Protein AF-A0A4D9D586-F1 (afdb_monomer)

Organism: NCBI:txid1027361

Secondary structure (DSSP, 8-state):
---S----TT-PPPP-PPPPHHHHHHHHHHHHHHHHHHHHHHHHHHHTTT----SSSS---SS-HHHHHHHHHHHHHHHHHHHHHHHHH-HHHHHS-HHHHHHHHHHHHHHHHHHHHHHHHHHIIIIIS-TT-TT--GGG--SS--HHHHHHHHHHHHHHHHHHHHHHH-TTS--HHHHHHHHHHHHHHHHHHHHT-HHHHHHHHHHGGGGGGHHHHHHHHHHHHTT--SSHHHHHHHHHHHHHHIIIIIIHHHHHHHHHH-GGGGGGGTT-HHHHHHHHHHHHHHHHHHHHHHHHHHHHHHHHHTT------------PPP----------

Mean predicted aligned error: 13.01 Å

Nearest PDB structures (foldseek):
  8kco-assembly1_C  TM=2.772E-01  e=1.401E+00  Homo sapiens
  8e0m-assembly4_K  TM=3.236E-01  e=7.470E+00  synthetic construct

Solvent-accessible surface area (backbone atoms only — not comparable to full-atom values): 19077 Å² total; per-residue (Å²): 146,86,84,88,83,80,86,71,93,83,75,77,74,80,74,80,72,76,76,56,68,65,61,55,50,52,50,49,51,54,48,53,49,50,52,47,48,37,47,50,54,50,47,49,56,52,44,60,70,71,54,88,74,73,76,82,82,55,83,80,60,72,60,71,53,67,55,13,52,50,40,16,50,49,44,51,50,43,30,58,46,41,51,58,51,39,57,73,76,30,72,70,58,59,70,44,54,73,67,59,40,54,55,47,24,50,42,52,38,51,30,55,50,20,53,54,43,21,51,53,24,50,45,38,41,65,70,77,52,44,76,85,47,101,76,80,45,86,87,71,59,61,98,51,60,49,70,66,61,55,49,52,45,30,44,50,43,8,44,41,54,40,52,50,52,53,44,70,74,35,71,93,70,65,48,71,70,58,52,50,50,41,52,55,49,44,52,50,46,50,52,31,55,64,68,38,37,38,67,55,47,56,52,52,46,53,57,34,41,38,29,60,28,43,41,45,49,44,51,51,51,52,36,44,76,74,69,48,59,85,44,70,68,38,51,53,43,51,48,50,30,52,54,40,39,42,55,42,39,59,58,42,37,58,52,52,52,47,60,64,66,35,78,89,44,52,72,84,36,68,98,34,61,49,60,49,56,55,50,52,51,49,53,52,55,53,34,52,50,45,53,52,52,48,51,52,52,52,50,52,53,52,32,56,75,69,68,46,81,70,86,69,95,58,100,64,81,78,75,74,76,80,79,80,87,76,85,86,84,84,87,133

Foldseek 3Di:
DPPDDDDDPDDDDDDPPPDPPVVVVVVVVVVVVLVVVLVVVVVVLVVCQVDDDDDDPPRPHQAPLVLLQVLLVVLVVQLVVCLVVCCPPPPLLVPDDPVVNSVLSNLVSLLVLLVVLLVLLCCCCVPVPPPPDPDDDPVPFDPFDDPSLSSSLSNVLSSLVNVLVSLVVCVLNNDPLSNCVSVLSNVLSSLCSSVRQRLSSVLVSLLSNLSVLSNLVSVLVVCVSSPNCPDPVSVVSLVVSLVSLCVSQVVSLVVSLCCLPPPVNVVSQVVNVSSSVSSNVSSVSSNVSSVVVSVVSVVVVVCVVVVNPDPDSDPDDPPPDPPPPDDDDDDD

pLDDT: mean 77.54, std 21.58, range [25.98, 98.12]

Structure (mmCIF, N/CA/C/O backbone):
data_AF-A0A4D9D586-F1
#
_entry.id   AF-A0A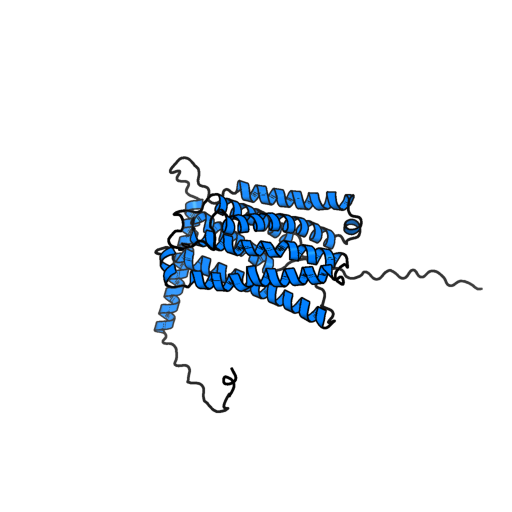4D9D586-F1
#
loop_
_atom_site.group_PDB
_atom_site.id
_atom_site.type_symbol
_atom_site.label_atom_id
_atom_site.label_alt_id
_atom_site.label_comp_id
_atom_site.label_asym_id
_atom_site.label_entity_id
_atom_site.label_seq_id
_atom_site.pdbx_PDB_ins_code
_atom_site.Cartn_x
_atom_site.Cartn_y
_atom_site.Cartn_z
_atom_site.occupancy
_atom_site.B_iso_or_equiv
_atom_site.auth_seq_id
_atom_site.auth_comp_id
_atom_site.auth_asym_id
_atom_site.auth_atom_id
_atom_site.pdbx_PDB_model_num
ATOM 1 N N . MET A 1 1 ? 10.729 -38.750 6.018 1.00 36.47 1 MET A N 1
ATOM 2 C CA . MET A 1 1 ? 10.892 -37.390 6.577 1.00 36.47 1 MET A CA 1
ATOM 3 C C . MET A 1 1 ? 11.094 -37.524 8.086 1.00 36.47 1 MET A C 1
ATOM 5 O O . MET A 1 1 ? 10.270 -37.073 8.861 1.00 36.47 1 MET A O 1
ATOM 9 N N . GLU A 1 2 ? 12.155 -38.240 8.483 1.00 26.88 2 GLU A N 1
ATOM 10 C CA . GLU A 1 2 ? 12.421 -38.626 9.882 1.00 26.88 2 GLU A CA 1
ATOM 11 C C . GLU A 1 2 ? 13.901 -39.045 10.082 1.00 26.88 2 GLU A C 1
ATOM 13 O O . GLU A 1 2 ? 14.211 -40.007 10.771 1.00 26.88 2 GLU A O 1
ATOM 18 N N . GLN A 1 3 ? 14.847 -38.358 9.425 1.00 25.98 3 GLN A N 1
ATOM 19 C CA . GLN A 1 3 ? 16.290 -38.650 9.549 1.00 25.98 3 GLN A CA 1
ATOM 20 C C . GLN A 1 3 ? 17.173 -37.390 9.516 1.00 25.98 3 GLN A C 1
ATOM 22 O O . GLN A 1 3 ? 18.212 -37.367 8.869 1.00 25.98 3 GLN A O 1
ATOM 27 N N . PHE A 1 4 ? 16.783 -36.323 10.217 1.00 29.61 4 PHE A N 1
ATOM 28 C CA . PHE A 1 4 ? 17.624 -35.117 10.311 1.00 29.61 4 PHE A CA 1
ATOM 29 C C . PHE A 1 4 ? 17.814 -34.569 11.727 1.00 29.61 4 PHE A C 1
ATOM 31 O O . PHE A 1 4 ? 18.065 -33.383 11.889 1.00 29.61 4 PHE A O 1
ATOM 38 N N . LEU A 1 5 ? 17.743 -35.417 12.759 1.00 35.56 5 LEU A N 1
ATOM 39 C CA . LEU A 1 5 ? 18.131 -35.037 14.123 1.00 35.56 5 LEU A CA 1
ATOM 40 C C . LEU A 1 5 ? 18.777 -36.216 14.868 1.00 35.56 5 LEU A C 1
ATOM 42 O O . LEU A 1 5 ? 18.126 -36.899 15.651 1.00 35.56 5 LEU A O 1
ATOM 46 N N . ILE A 1 6 ? 20.077 -36.433 14.649 1.00 34.22 6 ILE A N 1
ATOM 47 C CA . ILE A 1 6 ? 20.946 -37.141 15.603 1.00 34.22 6 ILE A CA 1
ATOM 48 C C . ILE A 1 6 ? 22.225 -36.312 15.761 1.00 34.22 6 ILE A C 1
ATOM 50 O O . ILE A 1 6 ? 23.181 -36.464 15.005 1.00 34.22 6 ILE A O 1
ATOM 54 N N . ASN A 1 7 ? 22.231 -35.421 16.754 1.00 33.03 7 ASN A N 1
ATOM 55 C CA . ASN A 1 7 ? 23.455 -34.820 17.280 1.00 33.03 7 ASN A CA 1
ATOM 56 C C . ASN A 1 7 ? 24.205 -35.896 18.078 1.00 33.03 7 ASN A C 1
ATOM 58 O O . ASN A 1 7 ? 23.710 -36.357 19.107 1.00 33.03 7 ASN A O 1
ATOM 62 N N . ARG A 1 8 ? 25.396 -36.296 17.619 1.00 32.53 8 ARG A N 1
ATOM 63 C CA . ARG A 1 8 ? 26.344 -37.061 18.442 1.00 32.53 8 ARG A CA 1
ATOM 64 C C . ARG A 1 8 ? 27.162 -36.075 19.288 1.00 32.53 8 ARG A C 1
ATOM 66 O O . ARG A 1 8 ? 27.797 -35.195 18.710 1.00 32.53 8 ARG A O 1
ATOM 73 N N . PRO A 1 9 ? 27.198 -36.203 20.623 1.00 34.06 9 PRO A N 1
ATOM 74 C CA . PRO A 1 9 ? 28.114 -35.419 21.439 1.00 34.06 9 PRO A CA 1
ATOM 75 C C . PRO A 1 9 ? 29.534 -35.968 21.239 1.00 34.06 9 PRO A C 1
ATOM 77 O O . PRO A 1 9 ? 29.783 -37.136 21.529 1.00 34.06 9 PRO A O 1
ATOM 80 N N . GLY A 1 10 ? 30.447 -35.148 20.705 1.00 43.12 10 GLY A N 1
ATOM 81 C CA . GLY A 1 10 ? 31.874 -35.491 20.597 1.00 43.12 10 GLY A CA 1
ATOM 82 C C . GLY A 1 10 ? 32.564 -35.243 19.250 1.00 43.12 10 GLY A C 1
ATOM 83 O O . GLY A 1 10 ? 33.745 -35.556 19.139 1.00 43.12 10 GLY A O 1
ATOM 84 N N . GLN A 1 11 ? 31.900 -34.682 18.232 1.00 35.56 11 GLN A N 1
ATOM 85 C CA . GLN A 1 11 ? 32.619 -34.175 17.055 1.00 35.56 11 GLN A CA 1
ATOM 86 C C . GLN A 1 11 ? 33.112 -32.752 17.326 1.00 35.56 11 GLN A C 1
ATOM 88 O O . GLN A 1 11 ? 32.314 -31.831 17.488 1.00 35.56 11 GLN A O 1
ATOM 93 N N . ALA A 1 12 ? 34.434 -32.591 17.401 1.00 42.62 12 ALA A N 1
ATOM 94 C CA . ALA A 1 12 ? 35.069 -31.283 17.349 1.00 42.62 12 ALA A CA 1
ATOM 95 C C . ALA A 1 12 ? 34.621 -30.568 16.065 1.00 42.62 12 ALA A C 1
ATOM 97 O O . ALA A 1 12 ? 34.625 -31.166 14.986 1.00 42.62 12 ALA A O 1
ATOM 98 N N . PHE A 1 13 ? 34.205 -29.308 16.198 1.00 37.53 13 PHE A N 1
ATO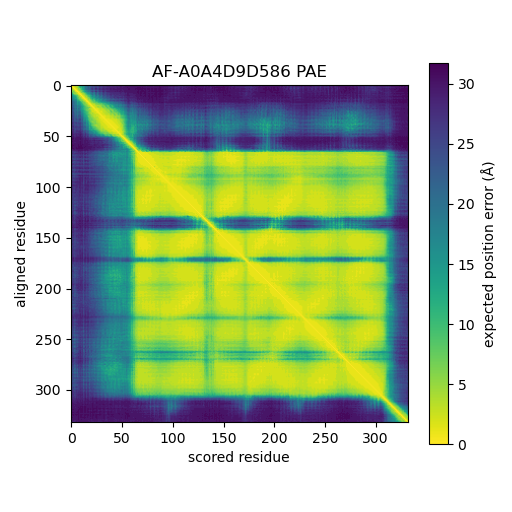M 99 C CA . PHE A 1 13 ? 33.964 -28.444 15.047 1.00 37.53 13 PHE A CA 1
ATOM 100 C C . PHE A 1 13 ? 35.229 -28.424 14.178 1.00 37.53 13 PHE A C 1
ATOM 102 O O . PHE A 1 13 ? 36.322 -28.329 14.745 1.00 37.53 13 PHE A O 1
ATOM 109 N N . PRO A 1 14 ? 35.121 -28.504 12.838 1.00 41.34 14 PRO A N 1
ATOM 110 C CA . PRO A 1 14 ? 36.258 -28.179 11.997 1.00 41.34 14 PRO A CA 1
ATOM 111 C C . PRO A 1 14 ? 36.699 -26.763 12.367 1.00 41.34 14 PRO A C 1
ATOM 113 O O . PRO A 1 14 ? 35.888 -25.834 12.396 1.00 41.34 14 PRO A O 1
ATOM 116 N N . GLU A 1 15 ? 37.968 -26.651 12.743 1.00 43.19 15 GLU A N 1
ATOM 117 C CA . GLU A 1 15 ? 38.648 -25.398 13.031 1.00 43.19 15 GLU A CA 1
ATOM 118 C C . GLU A 1 15 ? 38.308 -24.423 11.899 1.00 43.19 15 GLU A C 1
ATOM 120 O O . GLU A 1 15 ? 38.500 -24.757 10.727 1.00 43.19 15 GLU A O 1
ATOM 125 N N . LEU A 1 16 ? 37.704 -23.271 12.230 1.00 43.28 16 LEU A N 1
ATOM 126 C CA . LEU A 1 16 ? 37.468 -22.209 11.256 1.00 43.28 16 LEU A CA 1
ATOM 127 C C . LEU A 1 16 ? 38.842 -21.832 10.699 1.00 43.28 16 LEU A C 1
ATOM 129 O O . LEU A 1 16 ? 39.584 -21.074 11.322 1.00 43.28 16 LEU A O 1
ATOM 133 N N . THR A 1 17 ? 39.192 -22.387 9.541 1.00 51.78 17 THR A N 1
ATOM 134 C CA . THR A 1 17 ? 40.343 -21.946 8.765 1.00 51.78 17 THR A CA 1
ATOM 135 C C . THR A 1 17 ? 40.180 -20.451 8.576 1.00 51.78 17 THR A C 1
ATOM 137 O O . THR A 1 17 ? 39.155 -20.000 8.055 1.00 51.78 17 THR A O 1
ATOM 140 N N . SER A 1 18 ? 41.153 -19.692 9.076 1.00 55.88 18 SER A N 1
ATOM 141 C CA . SER A 1 18 ? 41.183 -18.242 8.977 1.00 55.88 18 SER A CA 1
ATOM 142 C C . SER A 1 18 ? 40.925 -17.842 7.529 1.00 55.88 18 SER A C 1
ATOM 144 O O . SER A 1 18 ? 41.637 -18.255 6.614 1.00 55.88 18 SER A O 1
ATOM 146 N N . ILE A 1 19 ? 39.859 -17.071 7.315 1.00 54.59 19 ILE A N 1
ATOM 147 C CA . ILE A 1 19 ? 39.559 -16.501 6.005 1.00 54.59 19 ILE A CA 1
ATOM 148 C C . ILE A 1 19 ? 40.799 -15.687 5.590 1.00 54.59 19 ILE A C 1
ATOM 150 O O . ILE A 1 19 ? 41.220 -14.821 6.365 1.00 54.59 19 ILE A O 1
ATOM 154 N N . PRO A 1 20 ? 41.420 -15.963 4.426 1.00 64.06 20 PRO A N 1
ATOM 155 C CA . PRO A 1 20 ? 42.614 -15.251 3.992 1.00 64.06 20 PRO A CA 1
ATOM 156 C C . PRO A 1 20 ? 42.340 -13.749 3.965 1.00 64.06 20 PRO A C 1
ATOM 158 O O . PRO A 1 20 ? 41.340 -13.309 3.394 1.00 64.06 20 PRO A O 1
ATOM 161 N N . THR A 1 21 ? 43.222 -12.949 4.558 1.00 62.25 21 THR A N 1
ATOM 162 C CA . THR A 1 21 ? 43.074 -11.486 4.635 1.00 62.25 21 THR A CA 1
ATOM 163 C C . THR A 1 21 ? 42.888 -10.837 3.262 1.00 62.25 21 THR A C 1
ATOM 165 O O . THR A 1 21 ? 42.134 -9.875 3.155 1.00 62.25 21 THR A O 1
ATOM 168 N N . SER A 1 22 ? 43.471 -11.412 2.205 1.00 61.94 22 SER A N 1
ATOM 169 C CA . SER A 1 22 ? 43.262 -10.992 0.814 1.00 61.94 22 SER A CA 1
ATOM 170 C C . SER A 1 22 ? 41.802 -11.096 0.362 1.00 61.94 22 SER A C 1
ATOM 172 O O . SER A 1 22 ? 41.297 -10.172 -0.264 1.00 61.94 22 SER A O 1
ATOM 174 N N . SER A 1 23 ? 41.089 -12.159 0.744 1.00 64.75 23 SER A N 1
ATOM 175 C CA . SER A 1 23 ? 39.676 -12.347 0.383 1.00 64.75 23 SER A CA 1
ATOM 176 C C . SER A 1 23 ? 38.734 -11.393 1.127 1.00 64.75 23 SER A C 1
ATOM 178 O O . SER A 1 23 ? 37.731 -10.955 0.569 1.00 64.75 23 SER A O 1
ATOM 180 N N . LEU A 1 24 ? 39.075 -11.001 2.362 1.00 55.34 24 LEU A N 1
ATOM 181 C CA . LEU A 1 24 ? 38.343 -9.955 3.087 1.00 55.34 24 LEU A CA 1
ATOM 182 C C . LEU A 1 24 ? 38.596 -8.570 2.484 1.00 55.34 24 LEU A C 1
ATOM 184 O O . LEU A 1 24 ? 37.692 -7.739 2.452 1.00 55.34 24 LEU A O 1
ATOM 188 N N . GLN A 1 25 ? 39.808 -8.331 1.986 1.00 64.38 25 GLN A N 1
ATOM 189 C CA . GLN A 1 25 ? 40.193 -7.070 1.361 1.00 64.38 25 GLN A CA 1
ATOM 190 C C . GLN A 1 25 ? 39.560 -6.904 -0.031 1.00 64.38 25 GLN A C 1
ATOM 192 O O . GLN A 1 25 ? 39.089 -5.816 -0.351 1.00 64.38 25 GLN A O 1
ATOM 197 N N . GLU A 1 26 ? 39.462 -7.985 -0.813 1.00 67.75 26 GLU A N 1
ATOM 198 C CA . GLU A 1 26 ? 38.706 -8.036 -2.075 1.00 67.75 26 GLU A CA 1
ATOM 199 C C . GLU A 1 26 ? 37.194 -7.888 -1.862 1.00 67.75 26 GLU A C 1
ATOM 201 O O . GLU A 1 26 ? 36.528 -7.170 -2.605 1.00 67.75 26 GLU A O 1
ATOM 206 N N . ALA A 1 27 ? 36.636 -8.517 -0.822 1.00 54.69 27 ALA A N 1
ATOM 207 C CA . ALA A 1 27 ? 35.230 -8.329 -0.481 1.00 54.69 27 ALA A CA 1
ATOM 208 C C . ALA A 1 27 ? 34.952 -6.875 -0.067 1.00 54.69 27 ALA A C 1
ATOM 210 O O . ALA A 1 27 ? 33.992 -6.280 -0.550 1.00 54.69 27 ALA A O 1
ATOM 211 N N . SER A 1 28 ? 35.807 -6.283 0.776 1.00 54.97 28 SER A N 1
ATOM 212 C CA . SER A 1 28 ? 35.683 -4.880 1.192 1.00 54.97 28 SER A CA 1
ATOM 213 C C . SER A 1 28 ? 35.748 -3.934 -0.001 1.00 54.97 28 SER A C 1
ATOM 215 O O . SER A 1 28 ? 34.866 -3.097 -0.149 1.00 54.97 28 SER A O 1
ATOM 217 N N . SER A 1 29 ? 36.730 -4.102 -0.893 1.00 62.47 29 SER A N 1
ATOM 218 C CA . SER A 1 29 ? 36.854 -3.244 -2.074 1.00 62.47 29 SER A CA 1
ATOM 219 C C . SER A 1 29 ? 35.675 -3.408 -3.036 1.00 62.47 29 SER A C 1
ATOM 221 O O . SER A 1 29 ? 35.203 -2.422 -3.595 1.00 62.47 29 SER A O 1
ATOM 223 N N . SER A 1 30 ? 35.129 -4.620 -3.183 1.00 64.56 30 SER A N 1
ATOM 224 C CA . SER A 1 30 ? 33.903 -4.853 -3.953 1.00 64.56 30 SER A CA 1
ATOM 225 C C . SER A 1 30 ? 32.682 -4.168 -3.332 1.00 64.56 30 SER A C 1
ATOM 227 O O . SER A 1 30 ? 31.839 -3.663 -4.072 1.00 64.56 30 SER A O 1
ATOM 229 N N . PHE A 1 31 ? 32.567 -4.150 -2.002 1.00 61.50 31 PHE A N 1
ATOM 230 C CA . PHE A 1 31 ? 31.497 -3.432 -1.305 1.00 61.50 31 PHE A CA 1
ATOM 231 C C . PHE A 1 31 ? 31.650 -1.916 -1.432 1.00 61.50 31 PHE A C 1
ATOM 233 O O . PHE A 1 31 ? 30.657 -1.235 -1.678 1.00 61.50 31 PHE A O 1
ATOM 240 N N . ASP A 1 32 ? 32.871 -1.397 -1.310 1.00 65.44 32 ASP A N 1
ATOM 241 C CA . ASP A 1 32 ? 33.159 0.032 -1.444 1.00 65.44 32 ASP A CA 1
ATOM 242 C C . ASP A 1 32 ? 32.868 0.524 -2.868 1.00 65.44 32 ASP A C 1
ATOM 244 O O . ASP A 1 32 ? 32.229 1.562 -3.045 1.00 65.44 32 ASP A O 1
ATOM 248 N N . ASN A 1 33 ? 33.247 -0.258 -3.885 1.00 66.50 33 ASN A N 1
ATOM 249 C CA . ASN A 1 33 ? 32.929 0.029 -5.284 1.00 66.50 33 ASN A CA 1
ATOM 250 C C . ASN A 1 33 ? 31.416 -0.015 -5.542 1.00 66.50 33 ASN A C 1
ATOM 252 O O . ASN A 1 33 ? 30.877 0.902 -6.150 1.00 66.50 33 ASN A O 1
ATOM 256 N N . LEU A 1 34 ? 30.704 -1.017 -5.012 1.00 60.25 34 LEU A N 1
ATOM 257 C CA . LEU A 1 34 ? 29.245 -1.099 -5.127 1.00 60.25 34 LEU A CA 1
ATOM 258 C C . LEU A 1 34 ? 28.549 0.096 -4.456 1.00 60.25 34 LEU A C 1
ATOM 260 O O . LEU A 1 34 ? 27.608 0.661 -5.009 1.00 60.25 34 LEU A O 1
ATOM 264 N N . ALA A 1 35 ? 29.003 0.489 -3.266 1.00 60.62 35 ALA A N 1
ATOM 265 C CA . ALA A 1 35 ? 28.467 1.644 -2.558 1.00 60.62 35 ALA A CA 1
ATOM 266 C C . ALA A 1 35 ? 28.741 2.946 -3.324 1.00 60.62 35 ALA A C 1
ATOM 268 O O . ALA A 1 35 ? 27.862 3.807 -3.394 1.00 60.62 35 ALA A O 1
ATOM 269 N N . ALA A 1 36 ? 29.927 3.077 -3.925 1.00 64.12 36 ALA A N 1
ATOM 270 C CA . ALA A 1 36 ? 30.279 4.202 -4.777 1.00 64.12 36 ALA A CA 1
ATOM 271 C C . ALA A 1 36 ? 29.407 4.249 -6.038 1.00 64.12 36 ALA A C 1
ATOM 273 O O . ALA A 1 36 ? 28.859 5.307 -6.328 1.00 64.12 36 ALA A O 1
ATOM 274 N N . ASP A 1 37 ? 29.194 3.127 -6.726 1.00 64.31 37 ASP A N 1
ATOM 275 C CA . ASP A 1 37 ? 28.341 3.052 -7.917 1.00 64.31 37 ASP A CA 1
ATOM 276 C C . ASP A 1 37 ? 26.882 3.379 -7.581 1.00 64.31 37 ASP A C 1
ATOM 278 O O . ASP A 1 37 ? 26.268 4.218 -8.235 1.00 64.31 37 ASP A O 1
ATOM 282 N N . MET A 1 38 ? 26.341 2.819 -6.492 1.00 59.28 38 MET A N 1
ATOM 283 C CA . MET A 1 38 ? 25.001 3.167 -5.999 1.00 59.28 38 MET A CA 1
ATOM 284 C C . MET A 1 38 ? 24.887 4.656 -5.651 1.00 59.28 38 MET A C 1
ATOM 286 O O . MET A 1 38 ? 23.864 5.288 -5.918 1.00 59.28 38 MET A O 1
ATOM 290 N N . TYR A 1 39 ? 25.931 5.226 -5.047 1.00 64.69 39 TYR A N 1
ATOM 291 C CA . TYR A 1 39 ? 25.982 6.643 -4.716 1.00 64.69 39 TYR A CA 1
ATOM 292 C C . TYR A 1 39 ? 26.083 7.520 -5.968 1.00 64.69 39 TYR A C 1
ATOM 294 O O . TYR A 1 39 ? 25.389 8.528 -6.038 1.00 64.69 39 TYR A O 1
ATOM 302 N N . GLN A 1 40 ? 26.878 7.140 -6.971 1.00 65.69 40 GLN A N 1
ATOM 303 C CA . GLN A 1 40 ? 26.999 7.863 -8.240 1.00 65.69 40 GLN A CA 1
ATOM 304 C C . GLN A 1 40 ? 25.731 7.752 -9.093 1.00 65.69 40 GLN A C 1
ATOM 306 O O . GLN A 1 40 ? 25.309 8.746 -9.678 1.00 65.69 40 GLN A O 1
ATOM 311 N N . ASP A 1 41 ? 25.056 6.604 -9.114 1.00 62.25 41 ASP A N 1
ATOM 312 C CA . ASP A 1 41 ? 23.744 6.448 -9.751 1.00 62.25 41 ASP A CA 1
ATOM 313 C C . ASP A 1 41 ? 22.688 7.312 -9.049 1.00 62.25 41 ASP A C 1
ATOM 315 O O . ASP A 1 41 ? 21.912 8.019 -9.695 1.00 62.25 41 ASP A O 1
ATOM 319 N N . MET A 1 42 ? 22.701 7.342 -7.713 1.00 56.97 42 MET A N 1
ATOM 320 C CA . MET A 1 42 ? 21.824 8.218 -6.938 1.00 56.97 42 MET A CA 1
ATOM 321 C C . MET A 1 42 ? 22.136 9.697 -7.200 1.00 56.97 42 MET A C 1
ATOM 323 O O . MET A 1 42 ? 21.221 10.484 -7.440 1.00 56.97 42 MET A O 1
ATOM 327 N N . LEU A 1 43 ? 23.413 10.087 -7.182 1.00 59.06 43 LEU A N 1
ATOM 328 C CA . LEU A 1 43 ? 23.854 11.454 -7.443 1.00 59.06 43 LEU A CA 1
ATOM 329 C C . LEU A 1 43 ? 23.608 11.881 -8.885 1.00 59.06 43 LEU A C 1
ATOM 331 O O . LEU A 1 43 ? 23.272 13.036 -9.099 1.00 59.06 43 LEU A O 1
ATOM 335 N N . SER A 1 44 ? 23.747 10.993 -9.865 1.00 56.22 44 SER A N 1
ATOM 336 C CA . SER A 1 44 ? 23.449 11.291 -11.266 1.00 56.22 44 SER A CA 1
ATOM 337 C C . SER A 1 44 ? 21.942 11.408 -11.501 1.00 56.22 44 SER A C 1
ATOM 339 O O . SER A 1 44 ? 21.496 12.278 -12.248 1.00 56.22 44 SER A O 1
ATOM 341 N N . GLY A 1 45 ? 21.132 10.619 -10.788 1.00 52.44 45 GLY A N 1
ATOM 342 C CA . GLY A 1 45 ? 19.689 10.834 -10.689 1.00 52.44 45 GLY A CA 1
ATOM 343 C C . GLY A 1 45 ? 19.340 12.188 -10.058 1.00 52.44 45 GLY A C 1
ATOM 344 O O . GLY A 1 45 ? 18.437 12.876 -10.531 1.00 52.44 45 GLY A O 1
ATOM 345 N N . LEU A 1 46 ? 20.085 12.608 -9.030 1.00 45.16 46 LEU A N 1
ATOM 346 C CA . LEU A 1 46 ? 19.941 13.916 -8.381 1.00 45.16 46 LEU A CA 1
ATOM 347 C C . LEU A 1 46 ? 20.553 15.073 -9.190 1.00 45.16 46 LEU A C 1
ATOM 349 O O . LEU A 1 46 ? 20.108 16.202 -9.052 1.00 45.16 46 LEU A O 1
ATOM 353 N N . SER A 1 47 ? 21.549 14.861 -10.045 1.00 46.16 47 SER A N 1
ATOM 354 C CA . SER A 1 47 ? 22.111 15.922 -10.890 1.00 46.16 47 SER A CA 1
ATOM 355 C C . SER A 1 47 ? 21.209 16.177 -12.093 1.00 46.16 47 SER A C 1
ATOM 357 O O . SER A 1 47 ? 20.908 17.332 -12.382 1.00 46.16 47 SER A O 1
ATOM 359 N N . ARG A 1 48 ? 20.632 15.114 -12.677 1.00 46.97 48 ARG A N 1
ATOM 360 C CA . ARG A 1 48 ? 19.508 15.198 -13.629 1.00 46.97 48 ARG A CA 1
ATOM 361 C C . ARG A 1 48 ? 18.270 15.885 -13.038 1.00 46.97 48 ARG A C 1
ATOM 363 O O . ARG A 1 48 ? 17.430 16.361 -13.789 1.00 46.97 48 ARG A O 1
ATOM 370 N N . PHE A 1 49 ? 18.156 15.958 -11.710 1.00 42.19 49 PHE A N 1
ATOM 371 C CA . PHE A 1 49 ? 17.116 16.727 -11.020 1.00 42.19 49 PHE A CA 1
ATOM 372 C C . PHE A 1 49 ? 17.386 18.245 -11.027 1.00 42.19 49 PHE A C 1
ATOM 374 O O . PHE A 1 49 ? 16.440 19.020 -10.921 1.00 42.19 49 PHE A O 1
ATOM 381 N N . TYR A 1 50 ? 18.646 18.678 -11.165 1.00 38.47 50 TYR A N 1
ATOM 382 C CA . TYR A 1 50 ? 19.040 20.095 -11.163 1.00 38.47 50 TYR A CA 1
ATOM 383 C C . TYR A 1 50 ? 19.354 20.662 -12.553 1.00 38.47 50 TYR A C 1
ATOM 385 O O . TYR A 1 50 ? 19.219 21.869 -12.749 1.00 38.47 50 TYR A O 1
ATOM 393 N N . THR A 1 51 ? 19.761 19.834 -13.515 1.00 38.97 51 THR A N 1
ATOM 394 C CA . THR A 1 51 ? 20.039 20.274 -14.887 1.00 38.97 51 THR A CA 1
ATOM 395 C C . THR A 1 51 ? 18.853 19.958 -15.794 1.00 38.97 51 THR A C 1
ATOM 397 O O . THR A 1 51 ? 18.733 18.845 -16.304 1.00 38.97 51 THR A O 1
ATOM 400 N N . GLU A 1 52 ? 17.972 20.942 -15.988 1.00 46.06 52 GLU A N 1
ATOM 401 C CA . GLU A 1 52 ? 17.073 20.972 -17.144 1.00 46.06 52 GLU A CA 1
ATOM 402 C C . GLU A 1 52 ? 17.917 20.950 -18.423 1.00 46.06 52 GLU A C 1
ATOM 404 O O . GLU A 1 52 ? 18.623 21.913 -18.718 1.00 46.06 52 GLU A O 1
ATOM 409 N N . GLU A 1 53 ? 17.805 19.885 -19.213 1.00 36.97 53 GLU A N 1
ATOM 410 C CA . GLU A 1 53 ? 18.002 19.996 -20.653 1.00 36.97 53 GLU A CA 1
ATOM 411 C C . GLU A 1 53 ? 16.772 19.419 -21.352 1.00 36.97 53 GLU A C 1
ATOM 413 O O . GLU A 1 53 ? 16.486 18.220 -21.351 1.00 36.97 53 GLU A O 1
ATOM 418 N N . SER A 1 54 ? 15.983 20.355 -21.865 1.00 44.34 54 SER A N 1
ATOM 419 C CA . SER A 1 54 ? 14.796 20.170 -22.673 1.00 44.34 54 SER A CA 1
ATOM 420 C C . SER A 1 54 ? 15.179 19.628 -24.047 1.00 44.34 54 SER A C 1
ATOM 422 O O . SER A 1 54 ? 15.347 20.370 -25.011 1.00 44.34 54 SER A O 1
ATOM 424 N N . VAL A 1 55 ? 15.259 18.308 -24.162 1.00 40.09 55 VAL A N 1
ATOM 425 C CA . VAL A 1 55 ? 15.139 17.645 -25.461 1.00 40.09 55 VAL A CA 1
ATOM 426 C C . VAL A 1 55 ? 13.655 17.297 -25.614 1.00 40.09 55 VAL A C 1
ATOM 428 O O . VAL A 1 55 ? 13.133 16.491 -24.855 1.00 40.09 55 VAL A O 1
ATOM 431 N N . ASP A 1 56 ? 12.975 17.996 -26.529 1.00 36.66 56 ASP A N 1
ATOM 432 C CA . ASP A 1 56 ? 11.584 17.787 -26.995 1.00 36.66 56 ASP A CA 1
ATOM 433 C C . ASP A 1 56 ? 10.442 18.630 -26.386 1.00 36.66 56 ASP A C 1
ATOM 435 O O . ASP A 1 56 ? 9.276 18.415 -26.712 1.00 36.66 56 ASP A O 1
ATOM 439 N N . GLY A 1 57 ? 10.720 19.670 -25.594 1.00 36.56 57 GLY A N 1
ATOM 440 C CA . GLY A 1 57 ? 9.693 20.671 -25.243 1.00 36.56 57 GLY A CA 1
ATOM 441 C C . GLY A 1 57 ? 8.584 20.201 -24.285 1.00 36.56 57 GLY A C 1
ATOM 442 O O . GLY A 1 57 ? 7.715 20.996 -23.929 1.00 36.56 57 GLY A O 1
ATOM 443 N N . GLU A 1 58 ? 8.641 18.968 -23.782 1.00 35.34 58 GLU A N 1
ATOM 444 C CA . GLU A 1 58 ? 8.008 18.600 -22.517 1.00 35.34 58 GLU A CA 1
ATOM 445 C C . GLU A 1 58 ? 9.077 18.613 -21.424 1.00 35.34 58 GLU A C 1
ATOM 447 O O . GLU A 1 58 ? 10.022 17.829 -21.451 1.00 35.34 58 GLU A O 1
ATOM 452 N N . ALA A 1 59 ? 8.947 19.506 -20.440 1.00 35.31 59 ALA A N 1
ATOM 453 C CA . ALA A 1 59 ? 9.759 19.445 -19.231 1.00 35.31 59 ALA A CA 1
ATOM 454 C C . ALA A 1 59 ? 9.470 18.110 -18.520 1.00 35.31 59 ALA A C 1
ATOM 456 O O . ALA A 1 59 ? 8.480 17.961 -17.794 1.00 35.31 59 ALA A O 1
ATOM 457 N N . HIS A 1 60 ? 10.314 17.110 -18.774 1.00 42.16 60 HIS A N 1
ATOM 458 C CA . HIS A 1 60 ? 10.278 15.788 -18.164 1.00 42.16 60 HIS A CA 1
ATOM 459 C C . HIS A 1 60 ? 10.750 15.873 -16.709 1.00 42.16 60 HIS A C 1
ATOM 461 O O . HIS A 1 60 ? 11.786 15.338 -16.328 1.00 42.16 60 HIS A O 1
ATOM 467 N N . PHE A 1 61 ? 9.957 16.534 -15.865 1.00 40.81 61 PHE A N 1
ATOM 468 C CA . PHE A 1 61 ? 10.101 16.411 -14.424 1.00 40.81 61 PHE A CA 1
ATOM 469 C C . PHE A 1 61 ? 9.865 14.953 -14.017 1.00 40.81 61 PHE A C 1
ATOM 471 O O . PHE A 1 61 ? 8.789 14.373 -14.227 1.00 40.81 61 PHE A O 1
ATOM 478 N N . GLY A 1 62 ? 10.894 14.371 -13.405 1.00 45.25 62 GLY A N 1
ATOM 479 C CA . GLY A 1 62 ? 10.804 13.138 -12.649 1.00 45.25 62 GLY A CA 1
ATOM 480 C C . GLY A 1 62 ? 9.693 13.251 -11.604 1.00 45.25 62 GLY A C 1
ATOM 481 O O . GLY A 1 62 ? 9.672 14.163 -10.788 1.00 45.25 62 GLY A O 1
ATOM 482 N N . ILE A 1 63 ? 8.738 12.320 -11.670 1.00 48.78 63 ILE A N 1
ATOM 483 C CA . ILE A 1 63 ? 7.408 12.405 -11.051 1.00 48.78 63 ILE A CA 1
ATOM 484 C C . ILE A 1 63 ? 6.617 13.616 -11.584 1.00 48.78 63 ILE A C 1
ATOM 486 O O . ILE A 1 63 ? 6.904 14.765 -11.271 1.00 48.78 63 ILE A O 1
ATOM 490 N N . ARG A 1 64 ? 5.494 13.373 -12.278 1.00 56.91 64 ARG A N 1
ATOM 491 C CA . ARG A 1 64 ? 4.397 14.353 -12.320 1.00 56.91 64 ARG A CA 1
ATOM 492 C C . ARG A 1 64 ? 3.841 14.479 -10.892 1.00 56.91 64 ARG A C 1
ATOM 494 O O . ARG A 1 64 ? 2.806 13.899 -10.565 1.00 56.91 64 ARG A O 1
ATOM 501 N N . LEU A 1 65 ? 4.568 15.209 -10.041 1.00 64.12 65 LEU A N 1
ATOM 502 C CA . LEU A 1 65 ? 4.248 15.534 -8.654 1.00 64.12 65 LEU A CA 1
ATOM 503 C C . LEU A 1 65 ? 2.819 16.080 -8.495 1.00 64.12 65 LEU A C 1
ATOM 505 O O . LEU A 1 65 ? 2.203 15.750 -7.483 1.00 64.12 65 LEU A O 1
ATOM 509 N N . PRO A 1 66 ? 2.228 16.807 -9.477 1.00 81.69 66 PRO A N 1
ATOM 510 C CA . PRO A 1 66 ? 0.858 17.287 -9.354 1.00 81.69 66 PRO A CA 1
ATOM 511 C C . PRO A 1 66 ? -0.152 16.183 -9.051 1.00 81.69 66 PRO A C 1
ATOM 513 O O . PRO A 1 66 ? -1.021 16.398 -8.216 1.00 81.69 66 PRO A O 1
ATOM 516 N N . LEU A 1 67 ? -0.030 14.992 -9.656 1.00 89.12 67 LEU A N 1
ATOM 517 C CA . LEU A 1 67 ? -0.986 13.910 -9.400 1.00 89.12 67 LEU A CA 1
ATOM 518 C C . LEU A 1 67 ? -0.816 13.321 -7.995 1.00 89.12 67 LEU A C 1
ATOM 520 O O . LEU A 1 67 ? -1.808 13.121 -7.300 1.00 89.12 67 LEU A O 1
ATOM 524 N N . ALA A 1 68 ? 0.424 13.068 -7.566 1.00 92.44 68 ALA A N 1
ATOM 525 C CA . ALA A 1 68 ? 0.694 12.549 -6.226 1.00 92.44 68 ALA A CA 1
ATOM 526 C C . ALA A 1 68 ? 0.228 13.541 -5.147 1.00 92.44 68 ALA A C 1
ATOM 528 O O . ALA A 1 68 ? -0.486 13.162 -4.222 1.00 92.44 68 ALA A O 1
ATOM 529 N N . LEU A 1 69 ? 0.551 14.827 -5.309 1.00 92.62 69 LEU A N 1
ATOM 530 C CA . LEU A 1 69 ? 0.123 15.883 -4.392 1.00 92.62 69 LEU A CA 1
ATOM 531 C C . LEU A 1 69 ? -1.396 16.071 -4.406 1.00 92.62 69 LEU A C 1
ATOM 533 O O . LEU A 1 69 ? -2.007 16.110 -3.341 1.00 92.62 69 LEU A O 1
ATOM 537 N N . ALA A 1 70 ? -2.027 16.125 -5.582 1.00 94.12 70 ALA A N 1
ATOM 538 C CA . ALA A 1 70 ? -3.481 16.233 -5.690 1.00 94.12 70 ALA A CA 1
ATOM 539 C C . ALA A 1 70 ? -4.187 15.045 -5.026 1.00 94.12 70 ALA A C 1
ATOM 541 O O . ALA A 1 70 ? -5.182 15.232 -4.327 1.00 94.12 70 ALA A O 1
ATOM 542 N N . TYR A 1 71 ? -3.659 13.829 -5.188 1.00 97.12 71 TYR A N 1
ATOM 543 C CA . TYR A 1 71 ? -4.219 12.646 -4.545 1.00 97.12 71 TYR A CA 1
ATOM 544 C C . TYR A 1 71 ? -4.008 12.652 -3.022 1.00 97.12 71 TYR A C 1
ATOM 546 O O . TYR A 1 71 ? -4.932 12.322 -2.280 1.00 97.12 71 TYR A O 1
ATOM 554 N N . GLY A 1 72 ? -2.846 13.096 -2.531 1.00 96.69 72 GLY A N 1
ATOM 555 C CA . GLY A 1 72 ? -2.614 13.291 -1.095 1.00 96.69 72 GLY A CA 1
ATOM 556 C C . GLY A 1 72 ? -3.547 14.347 -0.484 1.00 96.69 72 GLY A C 1
ATOM 557 O O . GLY A 1 72 ? -4.115 14.143 0.593 1.00 96.69 72 GLY A O 1
ATOM 558 N N . LEU A 1 73 ? -3.798 15.446 -1.202 1.00 96.25 73 LEU A N 1
ATOM 559 C CA . LEU A 1 73 ? -4.781 16.464 -0.814 1.00 96.25 73 LEU A CA 1
ATOM 560 C C . LEU A 1 73 ? -6.208 15.904 -0.809 1.00 96.25 73 LEU A C 1
ATOM 562 O O . LEU A 1 73 ? -6.965 16.181 0.119 1.00 96.25 73 LEU A O 1
ATOM 566 N N . LEU A 1 74 ? -6.569 15.072 -1.790 1.00 97.06 74 LEU A N 1
ATOM 567 C CA . LEU A 1 74 ? -7.851 14.365 -1.808 1.00 97.06 74 LEU A CA 1
ATOM 568 C C . LEU A 1 74 ? -7.997 13.426 -0.600 1.00 97.06 74 LEU A C 1
ATOM 570 O O . LEU A 1 74 ? -9.061 13.397 0.020 1.00 97.06 74 LEU A O 1
ATOM 574 N N . CYS A 1 75 ? -6.943 12.696 -0.230 1.00 97.88 75 CYS A N 1
ATOM 575 C CA . CYS A 1 75 ? -6.923 11.853 0.971 1.00 97.88 75 CYS A CA 1
ATOM 576 C C . CYS A 1 75 ? -7.124 12.693 2.241 1.00 97.88 75 CYS A C 1
ATOM 578 O O . CYS A 1 75 ? -7.951 12.361 3.090 1.00 97.88 75 CYS A O 1
ATOM 580 N N . THR A 1 76 ? -6.458 13.845 2.316 1.00 96.31 76 THR A N 1
ATOM 581 C CA . THR A 1 76 ? -6.581 14.800 3.428 1.00 96.31 76 THR A CA 1
ATOM 582 C C . THR A 1 76 ? -7.999 15.364 3.527 1.00 96.31 76 THR A C 1
ATOM 584 O O . THR A 1 76 ? -8.601 15.380 4.600 1.00 96.31 76 THR A O 1
ATOM 587 N N . ALA A 1 77 ? -8.583 15.777 2.401 1.00 96.31 77 ALA A N 1
ATOM 588 C CA . ALA A 1 77 ? -9.967 16.232 2.343 1.00 96.31 77 ALA A CA 1
ATOM 589 C C . ALA A 1 77 ? -10.943 15.117 2.755 1.00 96.31 77 ALA A C 1
ATOM 591 O O . ALA A 1 77 ? -11.899 15.374 3.486 1.00 96.31 77 ALA A O 1
ATOM 592 N N . SER A 1 78 ? -10.673 13.874 2.345 1.00 96.31 78 SER A N 1
ATOM 593 C CA . SER A 1 78 ? -11.476 12.699 2.701 1.00 96.31 78 SER A CA 1
ATOM 594 C C . SER A 1 78 ? -11.433 12.402 4.199 1.00 96.31 78 SER A C 1
ATOM 596 O O . SER A 1 78 ? -12.472 12.091 4.775 1.00 96.31 78 SER A O 1
ATOM 598 N N . PHE A 1 79 ? -10.277 12.568 4.843 1.00 95.31 79 PHE A N 1
ATOM 599 C CA . PHE A 1 79 ? -10.111 12.421 6.291 1.00 95.31 79 PHE A CA 1
ATOM 600 C C . PHE A 1 79 ? -10.975 13.404 7.087 1.00 95.31 79 PHE A C 1
ATOM 602 O O . PHE A 1 79 ? -11.732 13.016 7.974 1.00 95.31 79 PHE A O 1
ATOM 609 N N . PHE A 1 80 ? -10.914 14.696 6.750 1.00 94.56 80 PHE A N 1
ATOM 610 C CA . PHE A 1 80 ? -11.756 15.692 7.419 1.00 94.56 80 PHE A CA 1
ATOM 611 C C . PHE A 1 80 ? -13.238 15.513 7.062 1.00 94.56 80 PHE A C 1
ATOM 613 O O . PHE A 1 80 ? -14.116 15.648 7.919 1.00 94.56 80 PHE A O 1
ATOM 620 N N . GLY A 1 81 ? -13.522 15.165 5.805 1.00 93.88 81 GLY A N 1
ATOM 621 C CA . GLY A 1 81 ? -14.866 14.889 5.313 1.00 93.88 81 GLY A CA 1
ATOM 622 C C . GLY A 1 81 ? -15.528 13.713 6.029 1.00 93.88 81 GLY A C 1
ATOM 623 O O . GLY A 1 81 ? -16.697 13.823 6.413 1.00 93.88 81 GLY A O 1
ATOM 624 N N . SER A 1 82 ? -14.798 12.618 6.276 1.00 93.31 82 SER A N 1
ATOM 625 C CA . SER A 1 82 ? -15.340 11.440 6.963 1.00 93.31 82 SER A CA 1
ATOM 626 C C . SER A 1 82 ? -15.791 11.786 8.377 1.00 93.31 82 SER A C 1
ATOM 628 O O . SER A 1 82 ? -16.910 11.430 8.747 1.00 93.31 82 SER A O 1
ATOM 630 N N . GLY A 1 83 ? -15.005 12.570 9.120 1.00 91.00 83 GLY A N 1
ATOM 631 C CA . GLY A 1 83 ? -15.366 12.986 10.473 1.00 91.00 83 GLY A CA 1
ATOM 632 C C . GLY A 1 83 ? -16.645 13.830 10.517 1.00 91.00 83 GLY A C 1
ATOM 633 O O . GLY A 1 83 ? -17.507 13.624 11.377 1.00 91.00 83 GLY A O 1
ATOM 634 N N . ILE A 1 84 ? -16.826 14.735 9.547 1.00 93.75 84 ILE A N 1
ATOM 635 C CA . ILE A 1 84 ? -18.040 15.562 9.425 1.00 93.75 84 ILE A CA 1
ATOM 636 C C . ILE A 1 84 ? -19.257 14.697 9.083 1.00 93.75 84 ILE A C 1
ATOM 638 O O . ILE A 1 84 ? -20.308 14.816 9.719 1.00 93.75 84 ILE A O 1
ATOM 642 N N . VAL A 1 85 ? -19.133 13.833 8.073 1.00 94.62 85 VAL A N 1
ATOM 643 C CA . VAL A 1 85 ? -20.237 12.997 7.587 1.00 94.62 85 VAL A CA 1
ATOM 644 C C . VAL A 1 85 ? -20.637 11.973 8.648 1.00 94.62 85 VAL A C 1
ATOM 646 O O . VAL A 1 85 ? -21.799 11.943 9.060 1.00 94.62 85 VAL A O 1
ATOM 649 N N . LEU A 1 86 ? -19.685 11.183 9.155 1.00 92.75 86 LEU A N 1
ATOM 650 C CA . LEU A 1 86 ? -19.927 10.156 10.173 1.00 92.75 86 LEU A CA 1
ATOM 651 C C . LEU A 1 86 ? -20.401 10.762 11.494 1.00 92.75 86 LEU A C 1
ATOM 653 O O . LEU A 1 86 ? -21.274 10.187 12.149 1.00 92.75 86 LEU A O 1
ATOM 657 N N . GLY A 1 87 ? -19.913 11.954 11.850 1.00 92.94 87 GLY A N 1
ATOM 658 C CA . GLY A 1 87 ? -20.411 12.724 12.986 1.00 92.94 87 GLY A CA 1
ATOM 659 C C . GLY A 1 87 ? -21.915 12.998 12.901 1.00 92.94 87 GLY A C 1
ATOM 660 O O . GLY A 1 87 ? -22.612 12.900 13.914 1.00 92.94 87 GLY A O 1
ATOM 661 N N . LYS A 1 88 ? -22.448 13.255 11.701 1.00 94.50 88 LYS A N 1
ATOM 662 C CA . LYS A 1 88 ? -23.883 13.491 11.479 1.00 94.50 88 LYS A CA 1
ATOM 663 C C . LYS A 1 88 ? -24.685 12.190 11.431 1.00 94.50 88 LYS A C 1
ATOM 665 O O . LYS A 1 88 ? -25.691 12.068 12.130 1.00 94.50 88 LYS A O 1
ATOM 670 N N . ILE A 1 89 ? -24.225 11.194 10.676 1.00 94.94 89 ILE A N 1
ATOM 671 C CA . ILE A 1 89 ? -25.059 10.028 10.330 1.00 94.94 89 ILE A CA 1
ATOM 672 C C . ILE A 1 89 ? -24.893 8.821 11.264 1.00 94.94 89 ILE A C 1
ATOM 674 O O . ILE A 1 89 ? -25.808 8.010 11.371 1.00 94.94 89 ILE A O 1
ATOM 678 N N . SER A 1 90 ? -23.767 8.685 11.974 1.00 94.31 90 SER A N 1
ATOM 679 C CA . SER A 1 90 ? -23.453 7.476 12.748 1.00 94.31 90 SER A CA 1
ATOM 680 C C . SER A 1 90 ? -23.443 7.733 14.254 1.00 94.31 90 SER A C 1
ATOM 682 O O . SER A 1 90 ? -22.513 8.310 14.823 1.00 94.31 90 SER A O 1
ATOM 684 N N . ALA A 1 91 ? -24.478 7.236 14.941 1.00 93.19 91 ALA A N 1
ATOM 685 C CA . ALA A 1 91 ? -24.529 7.249 16.404 1.00 93.19 91 ALA A CA 1
ATOM 686 C C . ALA A 1 91 ? -23.380 6.439 17.028 1.00 93.19 91 ALA A C 1
ATOM 688 O O . ALA A 1 91 ? -22.859 6.821 18.076 1.00 93.19 91 ALA A O 1
ATOM 689 N N . THR A 1 92 ? -22.964 5.355 16.370 1.00 92.81 92 THR A N 1
ATOM 690 C CA . THR A 1 92 ? -21.833 4.523 16.792 1.00 92.81 92 THR A CA 1
ATOM 691 C C . THR A 1 92 ? -20.532 5.315 16.763 1.00 92.81 92 THR A C 1
ATOM 693 O O . THR A 1 92 ? -19.839 5.365 17.775 1.00 92.81 92 THR A O 1
ATOM 696 N N . TYR A 1 93 ? -20.248 6.013 15.659 1.00 94.06 93 TYR A N 1
ATOM 697 C CA . TYR A 1 93 ? -19.052 6.848 15.525 1.00 94.06 93 TYR A CA 1
ATOM 698 C C . TYR A 1 93 ? -19.015 7.960 16.584 1.00 94.06 93 TYR A C 1
ATOM 700 O O . TYR A 1 93 ? -17.999 8.157 17.249 1.00 94.06 93 TYR A O 1
ATOM 708 N N . ARG A 1 94 ? -20.145 8.639 16.838 1.00 94.81 94 ARG A N 1
ATOM 709 C CA . ARG A 1 94 ? -20.221 9.694 17.868 1.00 94.81 94 ARG A CA 1
ATOM 710 C C . ARG A 1 94 ? -19.866 9.211 19.276 1.00 94.81 94 ARG A C 1
ATOM 712 O O . ARG A 1 94 ? -19.330 9.994 20.059 1.00 94.81 94 ARG A O 1
ATOM 719 N N . ARG A 1 95 ? -20.157 7.947 19.599 1.00 95.00 95 ARG A N 1
ATOM 720 C CA . ARG A 1 95 ? -19.870 7.337 20.910 1.00 95.00 95 ARG A CA 1
ATOM 721 C C . ARG A 1 95 ? -18.408 6.920 21.079 1.00 95.00 95 ARG A C 1
ATOM 723 O O . ARG A 1 95 ? -18.004 6.620 22.200 1.00 95.00 95 ARG A O 1
ATOM 730 N N . LEU A 1 96 ? -17.621 6.895 20.002 1.00 93.25 96 LEU A N 1
ATOM 731 C CA . LEU A 1 96 ? -16.210 6.536 20.076 1.00 93.25 96 LEU A CA 1
ATOM 732 C C . LEU A 1 96 ? -15.392 7.630 20.790 1.00 93.25 96 LEU A C 1
ATOM 734 O O . LEU A 1 96 ? -15.659 8.826 20.610 1.00 93.25 96 LEU A O 1
ATOM 738 N N . PRO A 1 97 ? -14.364 7.244 21.570 1.00 91.56 97 PRO A N 1
ATOM 739 C CA . PRO A 1 97 ? -13.359 8.175 22.075 1.00 91.56 97 PRO A CA 1
ATOM 740 C C . PRO A 1 97 ? -12.698 8.967 20.942 1.00 91.56 97 PRO A C 1
ATOM 742 O O . PRO A 1 97 ? -12.593 8.474 19.821 1.00 91.56 97 PRO A O 1
ATOM 745 N N . LYS A 1 98 ? -12.181 10.166 21.246 1.00 90.00 98 LYS A N 1
ATOM 746 C CA . LYS A 1 98 ? -11.538 11.043 20.249 1.00 90.00 98 LYS A CA 1
ATOM 747 C C . LYS A 1 98 ? -10.462 10.313 19.432 1.00 90.00 98 LYS A C 1
ATOM 749 O O . LYS A 1 98 ? -10.511 10.389 18.214 1.00 90.00 98 LYS A O 1
ATOM 754 N N . GLN A 1 99 ? -9.578 9.559 20.090 1.00 87.56 99 GLN A N 1
ATOM 755 C CA . GLN A 1 99 ? -8.528 8.789 19.412 1.00 87.56 99 GLN A CA 1
ATOM 756 C C . GLN A 1 99 ? -9.105 7.744 18.448 1.00 87.56 99 GLN A C 1
ATOM 758 O O . GLN A 1 99 ? -8.727 7.698 17.289 1.00 87.56 99 GLN A O 1
ATOM 763 N N . ALA A 1 100 ? -10.087 6.957 18.897 1.00 89.25 100 ALA A N 1
ATOM 764 C CA . ALA A 1 100 ? -10.709 5.935 18.060 1.00 89.25 100 ALA A CA 1
ATOM 765 C C . ALA A 1 100 ? -11.473 6.530 16.866 1.00 89.25 100 ALA A C 1
ATOM 767 O O . ALA A 1 100 ? -11.594 5.860 15.849 1.00 89.25 100 ALA A O 1
ATOM 768 N N . ARG A 1 101 ? -11.980 7.768 16.970 1.00 92.94 101 ARG A N 1
ATOM 769 C CA . ARG A 1 101 ? -12.560 8.497 15.830 1.00 92.94 101 ARG A CA 1
ATOM 770 C C . ARG A 1 101 ? -11.498 8.902 14.817 1.00 92.94 101 ARG A C 1
ATOM 772 O O . ARG A 1 101 ? -11.690 8.637 13.642 1.00 92.94 101 ARG A O 1
ATOM 779 N N . THR A 1 102 ? -10.377 9.457 15.276 1.00 91.25 102 THR A N 1
ATOM 780 C CA . THR A 1 102 ? -9.227 9.774 14.417 1.00 91.25 102 THR A CA 1
ATOM 781 C C . THR A 1 102 ? -8.723 8.532 13.680 1.00 91.25 102 THR A C 1
ATOM 783 O O . THR A 1 102 ? -8.583 8.563 12.461 1.00 91.25 102 THR A O 1
ATOM 786 N N . ASP A 1 103 ? -8.548 7.414 14.390 1.00 90.56 103 ASP A N 1
ATOM 787 C CA . ASP A 1 103 ? -8.144 6.144 13.778 1.00 90.56 103 ASP A CA 1
ATOM 788 C C . ASP A 1 103 ? -9.202 5.641 12.784 1.00 90.56 103 ASP A C 1
ATOM 790 O O . ASP A 1 103 ? -8.870 5.099 11.732 1.00 90.56 103 ASP A O 1
ATOM 794 N N . TRP A 1 104 ? -10.489 5.810 13.103 1.00 94.25 104 TRP A N 1
ATOM 795 C CA . TRP A 1 104 ? -11.584 5.440 12.210 1.00 94.25 104 TRP A CA 1
ATOM 796 C C . TRP A 1 104 ? -11.546 6.244 10.913 1.00 94.25 104 TRP A C 1
ATOM 798 O O . TRP A 1 104 ? -11.644 5.658 9.837 1.00 94.25 104 TRP A O 1
ATOM 808 N N . ASP A 1 105 ? -11.387 7.562 11.013 1.00 94.38 105 ASP A N 1
ATOM 809 C CA . ASP A 1 105 ? -11.318 8.469 9.871 1.00 94.38 105 ASP A CA 1
ATOM 810 C C . ASP A 1 105 ? -10.111 8.148 8.984 1.00 94.38 105 ASP A C 1
ATOM 812 O O . ASP A 1 105 ? -10.278 7.980 7.776 1.00 94.38 105 ASP A O 1
ATOM 816 N N . ASN A 1 106 ? -8.925 7.926 9.570 1.00 93.56 106 ASN A N 1
ATOM 817 C CA . ASN A 1 106 ? -7.745 7.522 8.796 1.00 93.56 106 ASN A CA 1
ATOM 818 C C . ASN A 1 106 ? -7.982 6.193 8.061 1.00 93.56 106 ASN A C 1
ATOM 820 O O . ASN A 1 106 ? -7.722 6.051 6.868 1.00 93.56 106 ASN A O 1
ATOM 824 N N . ARG A 1 107 ? -8.581 5.213 8.747 1.00 94.06 107 ARG A N 1
ATOM 825 C CA . ARG A 1 107 ? -8.881 3.901 8.157 1.00 94.06 107 ARG A CA 1
ATOM 826 C C . ARG A 1 107 ? -9.956 3.952 7.075 1.00 94.06 107 ARG A C 1
ATOM 828 O O . ARG A 1 107 ? -9.958 3.075 6.217 1.00 94.06 107 ARG A O 1
ATOM 835 N N . MET A 1 108 ? -10.862 4.930 7.096 1.00 94.75 108 MET A N 1
ATOM 836 C CA . MET A 1 108 ? -11.808 5.149 5.996 1.00 94.75 108 MET A CA 1
ATOM 837 C C . MET A 1 108 ? -11.082 5.612 4.730 1.00 94.75 108 MET A C 1
ATOM 839 O O . MET A 1 108 ? -11.392 5.120 3.645 1.00 94.75 108 MET A O 1
ATOM 843 N N . VAL A 1 109 ? -10.094 6.503 4.870 1.00 96.88 109 VAL A N 1
ATOM 844 C CA . VAL A 1 109 ? -9.244 6.933 3.751 1.00 96.88 109 VAL A CA 1
ATOM 845 C C . VAL A 1 109 ? -8.423 5.759 3.221 1.00 96.88 109 VAL A C 1
ATOM 847 O O . VAL A 1 109 ? -8.478 5.478 2.024 1.00 96.88 109 VAL A O 1
ATOM 850 N N . ALA A 1 110 ? -7.759 5.014 4.109 1.00 96.06 110 ALA A N 1
ATOM 851 C CA . ALA A 1 110 ? -6.990 3.821 3.753 1.00 96.06 110 ALA A CA 1
ATOM 852 C C . ALA A 1 110 ? -7.844 2.759 3.040 1.00 96.06 110 ALA A C 1
ATOM 854 O O . ALA A 1 110 ? -7.428 2.196 2.032 1.00 96.06 110 ALA A O 1
ATOM 855 N N . LEU A 1 111 ? -9.076 2.519 3.507 1.00 96.38 111 LEU A N 1
ATOM 856 C CA . LEU A 1 111 ? -10.006 1.589 2.864 1.00 96.38 111 LEU A CA 1
ATOM 857 C C . LEU A 1 111 ? -10.358 2.042 1.442 1.00 96.38 111 LEU A C 1
ATOM 859 O O . LEU A 1 111 ? -10.298 1.233 0.516 1.00 96.38 111 LEU A O 1
ATOM 863 N N . GLY A 1 112 ? -10.702 3.320 1.253 1.00 97.25 112 GLY A N 1
ATOM 864 C CA . GLY A 1 112 ? -11.010 3.871 -0.069 1.00 97.25 112 GLY A CA 1
ATOM 865 C C . GLY A 1 112 ? -9.817 3.798 -1.026 1.00 97.25 112 GLY A C 1
ATOM 866 O O . GLY A 1 112 ? -9.961 3.357 -2.167 1.00 97.25 112 GLY A O 1
ATOM 867 N N . HIS A 1 113 ? -8.628 4.161 -0.541 1.00 98.12 113 HIS A N 1
ATOM 868 C CA . HIS A 1 113 ? -7.386 4.052 -1.298 1.00 98.12 113 HIS A CA 1
ATOM 869 C C . HIS A 1 113 ? -7.087 2.606 -1.702 1.00 98.12 113 HIS A C 1
ATOM 871 O O . HIS A 1 113 ? -6.841 2.327 -2.876 1.00 98.12 113 HIS A O 1
ATOM 877 N N . ALA A 1 114 ? -7.186 1.671 -0.760 1.00 97.94 114 ALA A N 1
ATOM 878 C CA . ALA A 1 114 ? -6.913 0.270 -1.021 1.00 97.94 114 ALA A CA 1
ATOM 879 C C . ALA A 1 114 ? -7.862 -0.328 -2.065 1.00 97.94 114 ALA A C 1
ATOM 881 O O . ALA A 1 114 ? -7.427 -1.124 -2.894 1.00 97.94 114 ALA A O 1
ATOM 882 N N . VAL A 1 115 ? -9.138 0.078 -2.096 1.00 97.56 115 VAL A N 1
ATOM 883 C CA . VAL A 1 115 ? -10.072 -0.327 -3.164 1.00 97.56 115 VAL A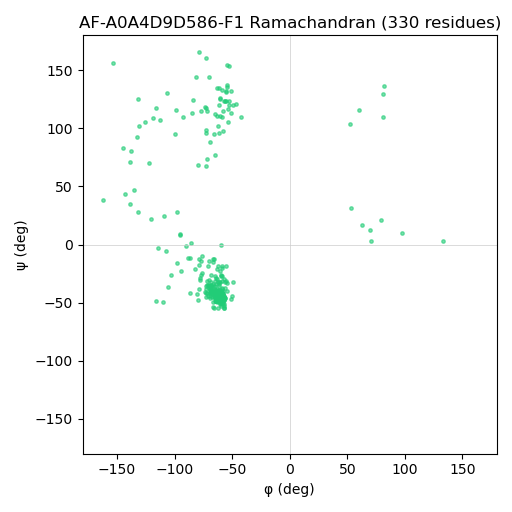 CA 1
ATOM 884 C C . VAL A 1 115 ? -9.595 0.175 -4.530 1.00 97.56 115 VAL A C 1
ATOM 886 O O . VAL A 1 115 ? -9.566 -0.599 -5.489 1.00 97.56 115 VAL A O 1
ATOM 889 N N . ILE A 1 116 ? -9.172 1.440 -4.619 1.00 98.00 116 ILE A N 1
ATOM 890 C CA . ILE A 1 116 ? -8.634 2.027 -5.855 1.00 98.00 116 ILE A CA 1
ATOM 891 C C . ILE A 1 116 ? -7.383 1.266 -6.306 1.00 98.00 116 ILE A C 1
ATOM 893 O O . ILE A 1 116 ? -7.297 0.863 -7.466 1.00 98.00 116 ILE A O 1
ATOM 897 N N . MET A 1 117 ? -6.433 1.028 -5.403 1.00 98.06 117 MET A N 1
ATOM 898 C CA . MET A 1 117 ? -5.178 0.349 -5.734 1.00 98.06 117 MET A CA 1
ATOM 899 C C . MET A 1 117 ? -5.380 -1.121 -6.084 1.00 98.06 117 MET A C 1
ATOM 901 O O . MET A 1 117 ? -4.798 -1.593 -7.058 1.00 98.06 117 MET A O 1
ATOM 905 N N . SER A 1 118 ? -6.278 -1.813 -5.380 1.00 96.25 118 SER A N 1
ATOM 906 C CA . SER A 1 118 ? -6.676 -3.183 -5.714 1.00 96.25 118 SER A CA 1
ATOM 907 C C . SER A 1 118 ? -7.234 -3.249 -7.129 1.00 96.25 118 SER A C 1
ATOM 909 O O . SER A 1 118 ? -6.769 -4.046 -7.939 1.00 96.25 118 SER A O 1
ATOM 911 N N . TYR A 1 119 ? -8.188 -2.371 -7.463 1.00 97.19 119 TYR A N 1
ATOM 912 C CA . TYR A 1 119 ? -8.738 -2.292 -8.815 1.00 97.19 119 TYR A CA 1
ATOM 913 C C . TYR A 1 119 ? -7.641 -2.039 -9.852 1.00 97.19 119 TYR A C 1
ATOM 915 O O . TYR A 1 119 ? -7.596 -2.719 -10.881 1.00 97.19 119 TYR A O 1
ATOM 923 N N . ARG A 1 120 ? -6.730 -1.097 -9.578 1.00 97.19 120 ARG A N 1
ATOM 924 C CA . ARG A 1 120 ? -5.659 -0.768 -10.519 1.00 97.19 120 ARG A CA 1
ATOM 925 C C . ARG A 1 120 ? -4.703 -1.939 -10.744 1.00 97.19 120 ARG A C 1
ATOM 927 O O . ARG A 1 120 ? -4.372 -2.216 -11.900 1.00 97.19 120 ARG A O 1
ATOM 934 N N . ALA A 1 121 ? -4.318 -2.641 -9.681 1.00 94.94 121 ALA A N 1
ATOM 935 C CA . ALA A 1 121 ? -3.467 -3.823 -9.752 1.00 94.94 121 ALA A CA 1
ATOM 936 C C . ALA A 1 121 ? -4.162 -4.971 -10.502 1.00 94.94 121 ALA A C 1
ATOM 938 O O . ALA A 1 121 ? -3.605 -5.509 -11.455 1.00 94.94 121 ALA A O 1
ATOM 939 N N . PHE A 1 122 ? -5.413 -5.303 -10.166 1.00 93.00 122 PHE A N 1
ATOM 940 C CA . PHE A 1 122 ? -6.152 -6.356 -10.871 1.00 93.00 122 PHE A CA 1
ATOM 941 C C . PHE A 1 122 ? -6.349 -6.036 -12.355 1.00 93.00 122 PHE A C 1
ATOM 943 O O . PHE A 1 122 ? -6.134 -6.900 -13.202 1.00 93.00 122 PHE A O 1
ATOM 950 N N . ARG A 1 123 ? -6.693 -4.790 -12.703 1.00 93.06 123 ARG A N 1
ATOM 951 C CA . ARG A 1 123 ? -6.806 -4.372 -14.107 1.00 93.06 123 ARG A CA 1
ATOM 952 C C . ARG A 1 123 ? -5.477 -4.513 -14.849 1.00 93.06 123 ARG A C 1
ATOM 954 O O . ARG A 1 123 ? -5.487 -4.944 -16.001 1.00 93.06 123 ARG A O 1
ATOM 961 N N . TYR A 1 124 ? -4.355 -4.181 -14.209 1.00 91.06 124 TYR A N 1
ATOM 962 C CA . TYR A 1 124 ? -3.031 -4.395 -14.795 1.00 91.06 124 TYR A CA 1
ATOM 963 C C . TYR A 1 124 ? -2.828 -5.874 -15.144 1.00 91.06 124 TYR A C 1
ATOM 965 O O . TYR A 1 124 ? -2.617 -6.198 -16.308 1.00 91.06 124 TYR A O 1
ATOM 973 N N . TRP A 1 125 ? -3.014 -6.766 -14.170 1.00 88.69 125 TRP A N 1
ATOM 974 C CA . TRP A 1 125 ? -2.699 -8.192 -14.303 1.00 88.69 125 TRP A CA 1
ATOM 975 C C . TRP A 1 125 ? -3.711 -9.043 -15.059 1.00 88.69 125 TRP A C 1
ATOM 977 O O . TRP A 1 125 ? -3.380 -10.164 -15.433 1.00 88.69 125 TRP A O 1
ATOM 987 N N . ILE A 1 126 ? -4.942 -8.567 -15.241 1.00 88.19 126 ILE A N 1
ATOM 988 C CA . ILE A 1 126 ? -6.004 -9.324 -15.919 1.00 88.19 126 ILE A CA 1
ATOM 989 C C . ILE A 1 126 ? -6.252 -8.779 -17.327 1.00 88.19 126 ILE A C 1
ATOM 991 O O . ILE A 1 126 ? -6.525 -9.554 -18.237 1.00 88.19 126 ILE A O 1
ATOM 995 N N . VAL A 1 127 ? -6.158 -7.458 -17.517 1.00 86.19 127 VAL A N 1
ATOM 996 C CA . VAL A 1 127 ? -6.575 -6.800 -18.766 1.00 86.19 127 VAL A CA 1
ATOM 997 C 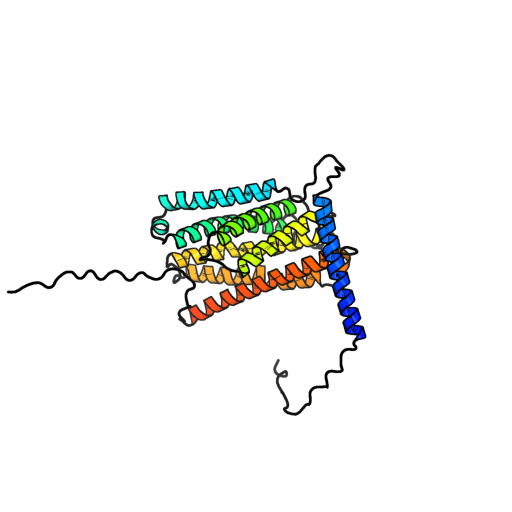C . VAL A 1 127 ? -5.385 -6.279 -19.565 1.00 86.19 127 VAL A C 1
ATOM 999 O O . VAL A 1 127 ? -5.308 -6.525 -20.763 1.00 86.19 127 VAL A O 1
ATOM 1002 N N . LEU A 1 128 ? -4.471 -5.536 -18.933 1.00 84.00 128 LEU A N 1
ATOM 1003 C CA . LEU A 1 128 ? -3.424 -4.806 -19.665 1.00 84.00 128 LEU A CA 1
ATOM 1004 C C . LEU A 1 128 ? -2.181 -5.649 -19.950 1.00 84.00 128 LEU A C 1
ATOM 1006 O O . LEU A 1 128 ? -1.583 -5.542 -21.020 1.00 84.00 128 LEU A O 1
ATOM 1010 N N . LYS A 1 129 ? -1.764 -6.433 -18.958 1.00 81.44 129 LYS A N 1
ATOM 1011 C CA . LYS A 1 129 ? -0.567 -7.273 -18.957 1.00 81.44 129 LYS A CA 1
ATOM 1012 C C . LYS A 1 129 ? -0.927 -8.610 -18.297 1.00 81.44 129 LYS A C 1
ATOM 1014 O O . LYS A 1 129 ? -0.540 -8.844 -17.152 1.00 81.44 129 LYS A O 1
ATOM 1019 N N . PRO A 1 130 ? -1.730 -9.460 -18.971 1.00 75.00 130 PRO A N 1
ATOM 1020 C CA . PRO A 1 130 ? -2.233 -10.693 -18.381 1.00 75.00 130 PRO A CA 1
ATOM 1021 C C . PRO A 1 130 ? -1.105 -11.568 -17.825 1.00 75.00 130 PRO A C 1
ATOM 1023 O O . PRO A 1 130 ? -0.276 -12.058 -18.591 1.00 75.00 130 PRO A O 1
ATOM 1026 N N . LEU A 1 131 ? -1.099 -11.793 -16.505 1.00 67.69 131 LEU A N 1
ATOM 1027 C CA . LEU A 1 131 ? -0.073 -12.604 -15.825 1.00 67.69 131 LEU A CA 1
ATOM 1028 C C . LEU A 1 131 ? -0.037 -14.051 -16.357 1.00 67.69 131 LEU A C 1
ATOM 1030 O O . LEU A 1 131 ? 0.998 -14.706 -16.318 1.00 67.69 131 LEU A O 1
ATOM 1034 N N . PHE A 1 132 ? -1.171 -14.539 -16.872 1.00 57.25 132 PHE A N 1
ATOM 1035 C CA . PHE A 1 132 ? -1.386 -15.926 -17.300 1.00 57.25 132 PHE A CA 1
ATOM 1036 C C . PHE A 1 132 ? -1.488 -16.100 -18.829 1.00 57.25 132 PHE A C 1
ATOM 1038 O O . PHE A 1 132 ? -2.107 -17.048 -19.307 1.00 57.25 132 PHE A O 1
ATOM 1045 N N . GLY A 1 133 ? -0.906 -15.186 -19.614 1.00 52.97 133 GLY A N 1
ATOM 1046 C CA . GLY A 1 133 ? -0.817 -15.323 -21.073 1.00 52.97 133 GLY A CA 1
ATOM 1047 C C . GLY A 1 133 ? 0.343 -16.227 -21.516 1.00 52.97 133 GLY A C 1
ATOM 1048 O O . GLY A 1 133 ? 1.421 -16.183 -20.932 1.00 52.97 133 GLY A O 1
ATOM 1049 N N . HIS A 1 134 ? 0.151 -17.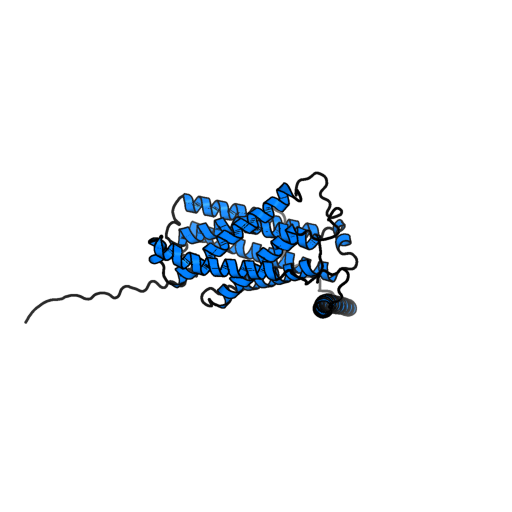003 -22.591 1.00 45.25 134 HIS A N 1
ATOM 1050 C CA . HIS A 1 134 ? 1.092 -18.022 -23.099 1.00 45.25 134 HIS A CA 1
ATOM 1051 C C . HIS A 1 134 ? 2.499 -17.534 -23.515 1.00 45.25 134 HIS A C 1
ATOM 1053 O O . HIS A 1 134 ? 3.318 -18.363 -23.889 1.00 45.25 134 HIS A O 1
ATOM 1059 N N . ASN A 1 135 ? 2.811 -16.237 -23.422 1.00 46.53 135 ASN A N 1
ATOM 1060 C CA . ASN A 1 135 ? 4.099 -15.660 -23.825 1.00 46.53 135 ASN A CA 1
ATOM 1061 C C . ASN A 1 135 ? 4.610 -14.594 -22.835 1.00 46.53 135 ASN A C 1
ATOM 1063 O O . ASN A 1 135 ? 5.196 -13.600 -23.264 1.00 46.53 135 ASN A O 1
ATOM 1067 N N . PHE A 1 136 ? 4.372 -14.730 -21.523 1.00 50.19 136 PHE A N 1
ATOM 1068 C CA . PHE A 1 136 ? 4.995 -13.799 -20.578 1.00 50.19 136 PHE A CA 1
ATOM 1069 C C . PHE A 1 136 ? 6.491 -14.104 -20.451 1.00 50.19 136 PHE A C 1
ATOM 1071 O O . PHE A 1 136 ? 6.913 -14.980 -19.698 1.00 50.19 136 PHE A O 1
ATOM 1078 N N . SER A 1 137 ? 7.291 -13.364 -21.210 1.00 55.16 137 SER A N 1
ATOM 1079 C CA . SER A 1 137 ? 8.723 -13.260 -20.991 1.00 55.16 137 SER A CA 1
ATOM 1080 C C . SER A 1 137 ? 9.011 -11.882 -20.415 1.00 55.16 137 SER A C 1
ATOM 1082 O O . SER A 1 137 ? 8.596 -10.884 -21.010 1.00 55.16 137 SER A O 1
ATOM 1084 N N . LEU A 1 138 ? 9.771 -11.800 -19.316 1.00 56.72 138 LEU A N 1
ATOM 1085 C CA . LEU A 1 138 ? 10.364 -10.526 -18.876 1.00 56.72 138 LEU A CA 1
ATOM 1086 C C . LEU A 1 138 ? 11.206 -9.890 -20.016 1.00 56.72 138 LEU A C 1
ATOM 1088 O O . LEU A 1 138 ? 11.423 -8.688 -20.041 1.00 56.72 138 LEU A O 1
ATOM 1092 N N . LEU A 1 139 ? 11.605 -10.679 -21.021 1.00 46.38 139 LEU A N 1
ATOM 1093 C CA . LEU A 1 139 ? 12.277 -10.229 -22.245 1.00 46.38 139 LEU A CA 1
ATOM 1094 C C . LEU A 1 139 ? 11.375 -9.439 -23.218 1.00 46.38 139 LEU A C 1
ATOM 1096 O O . LEU A 1 139 ? 11.881 -8.769 -24.108 1.00 46.38 139 LEU A O 1
ATOM 1100 N N . SER A 1 140 ? 10.047 -9.539 -23.091 1.00 53.16 140 SER A N 1
ATOM 1101 C CA . SER A 1 140 ? 9.067 -8.801 -23.918 1.00 53.16 140 SER A CA 1
ATOM 1102 C C . SER A 1 140 ? 8.577 -7.506 -23.268 1.00 53.16 140 SER A C 1
ATOM 1104 O O . SER A 1 140 ? 7.609 -6.894 -23.728 1.00 53.16 140 SER A O 1
ATOM 1106 N N . ILE A 1 141 ? 9.214 -7.108 -22.165 1.00 62.28 141 ILE A N 1
ATOM 1107 C CA . ILE A 1 141 ? 8.862 -5.893 -21.453 1.00 62.28 141 ILE A CA 1
ATOM 1108 C C . ILE A 1 141 ? 9.099 -4.688 -22.374 1.00 62.28 141 ILE A C 1
ATOM 1110 O O . ILE A 1 141 ? 10.105 -4.601 -23.077 1.00 62.28 141 ILE A O 1
ATOM 1114 N N . ALA A 1 142 ? 8.126 -3.776 -22.393 1.00 66.94 142 ALA A N 1
ATOM 1115 C CA . ALA A 1 142 ? 8.177 -2.549 -23.177 1.00 66.94 142 ALA A CA 1
ATOM 1116 C C . ALA A 1 142 ? 9.475 -1.761 -22.900 1.00 66.94 142 ALA A C 1
ATOM 1118 O O . ALA A 1 142 ? 10.014 -1.846 -21.799 1.00 66.94 142 ALA A O 1
ATOM 1119 N N . PRO A 1 143 ? 9.957 -0.936 -23.847 1.00 70.75 143 PRO A N 1
ATOM 1120 C CA . PRO A 1 143 ? 11.194 -0.170 -23.663 1.00 70.75 143 PRO A CA 1
ATOM 1121 C C . PRO A 1 143 ? 11.102 0.896 -22.555 1.00 70.75 143 PRO A C 1
ATOM 1123 O O . PRO A 1 143 ? 12.113 1.477 -22.171 1.00 70.75 143 PRO A O 1
ATOM 1126 N N . ALA A 1 144 ? 9.896 1.194 -22.065 1.00 80.62 144 ALA A N 1
ATOM 1127 C CA . ALA A 1 144 ? 9.630 2.216 -21.063 1.00 80.62 144 ALA A CA 1
ATOM 1128 C C . ALA A 1 144 ? 8.360 1.901 -20.261 1.00 80.62 144 ALA A C 1
ATOM 1130 O O . ALA A 1 144 ? 7.453 1.234 -20.764 1.00 80.62 144 ALA A O 1
ATOM 1131 N N . LEU A 1 145 ? 8.281 2.454 -19.045 1.00 84.75 145 LEU A N 1
ATOM 1132 C CA . LEU A 1 145 ? 7.074 2.416 -18.222 1.00 84.75 145 LEU A CA 1
ATOM 1133 C C . LEU A 1 145 ? 5.927 3.133 -18.935 1.00 84.75 145 LEU A C 1
ATOM 1135 O O . LEU A 1 145 ? 6.087 4.265 -19.418 1.00 84.75 145 LEU A O 1
ATOM 1139 N N . ASP A 1 146 ? 4.751 2.517 -18.925 1.00 86.38 146 ASP A N 1
ATOM 1140 C CA . ASP A 1 146 ? 3.558 3.132 -19.488 1.00 86.38 146 ASP A CA 1
ATOM 1141 C C . ASP A 1 146 ? 2.938 4.172 -18.530 1.00 86.38 146 ASP A C 1
ATOM 1143 O O . ASP A 1 146 ? 3.282 4.284 -17.347 1.00 86.38 146 ASP A O 1
ATOM 1147 N N . MET A 1 147 ? 2.025 5.005 -19.045 1.00 87.88 147 MET A N 1
ATOM 1148 C CA . MET A 1 147 ? 1.362 6.023 -18.216 1.00 87.88 147 MET A CA 1
ATOM 1149 C C . MET A 1 147 ? 0.506 5.409 -17.108 1.00 87.88 147 MET A C 1
ATOM 1151 O O . MET A 1 147 ? 0.345 6.017 -16.051 1.00 87.88 147 MET A O 1
ATOM 1155 N N . TYR A 1 148 ? -0.025 4.204 -17.315 1.00 90.81 148 TYR A N 1
ATOM 1156 C CA . TYR A 1 148 ? -0.860 3.549 -16.325 1.00 90.81 148 TYR A CA 1
ATOM 1157 C C . TYR A 1 148 ? -0.040 3.129 -15.103 1.00 90.81 148 TYR A C 1
ATOM 1159 O O . TYR A 1 148 ? -0.467 3.387 -13.975 1.00 90.81 148 TYR A O 1
ATOM 1167 N N . GLU A 1 149 ? 1.139 2.544 -15.305 1.00 92.75 149 GLU A N 1
ATOM 1168 C CA . GLU A 1 149 ? 2.098 2.204 -14.253 1.00 92.75 149 GLU A CA 1
ATOM 1169 C C . GLU A 1 149 ? 2.541 3.461 -13.506 1.00 92.75 149 GLU A C 1
ATOM 1171 O O . GLU A 1 149 ? 2.401 3.537 -12.280 1.00 92.75 149 GLU A O 1
ATOM 1176 N N . LYS A 1 150 ? 2.969 4.488 -14.254 1.00 92.81 150 LYS A N 1
ATOM 1177 C CA . LYS A 1 150 ? 3.431 5.760 -13.683 1.00 92.81 150 LYS A CA 1
ATOM 1178 C C . LYS A 1 150 ? 2.358 6.431 -12.830 1.00 92.81 150 LYS A C 1
ATOM 1180 O O . LYS A 1 150 ? 2.643 6.871 -11.718 1.00 92.81 150 LYS A O 1
ATOM 1185 N N . ASP A 1 151 ? 1.122 6.496 -13.314 1.00 94.75 151 ASP A N 1
ATOM 1186 C CA . ASP A 1 151 ? 0.019 7.110 -12.573 1.00 94.75 151 ASP A CA 1
ATOM 1187 C C . ASP A 1 151 ? -0.399 6.281 -11.360 1.00 94.75 151 ASP A C 1
ATOM 1189 O O . ASP A 1 151 ? -0.726 6.847 -10.320 1.00 94.75 151 ASP A O 1
ATOM 1193 N N . THR A 1 152 ? -0.338 4.950 -11.450 1.00 96.88 152 THR A N 1
ATOM 1194 C CA . THR A 1 152 ? -0.612 4.071 -10.303 1.00 96.88 152 THR A CA 1
ATOM 1195 C C . THR A 1 152 ? 0.398 4.315 -9.180 1.00 96.88 152 THR A C 1
ATOM 1197 O O . THR A 1 152 ? -0.005 4.484 -8.030 1.00 96.88 152 THR A O 1
ATOM 1200 N N . MET A 1 153 ? 1.690 4.427 -9.511 1.00 96.75 153 MET A N 1
ATOM 1201 C CA . MET A 1 153 ? 2.732 4.765 -8.534 1.00 96.75 153 MET A CA 1
ATOM 1202 C C . MET A 1 153 ? 2.547 6.159 -7.945 1.00 96.75 153 MET A C 1
ATOM 1204 O O . MET A 1 153 ? 2.686 6.338 -6.742 1.00 96.75 153 MET A O 1
ATOM 1208 N N . ARG A 1 154 ? 2.189 7.155 -8.764 1.00 94.94 154 ARG A N 1
ATOM 1209 C CA . ARG A 1 154 ? 1.923 8.523 -8.285 1.00 94.94 154 ARG A CA 1
ATOM 1210 C C . ARG A 1 154 ? 0.750 8.563 -7.306 1.00 94.94 154 ARG A C 1
ATOM 1212 O O . ARG A 1 154 ? 0.853 9.230 -6.282 1.00 94.94 154 ARG A O 1
ATOM 1219 N N . ILE A 1 155 ? -0.331 7.835 -7.592 1.00 97.19 155 ILE A N 1
ATOM 1220 C CA . ILE A 1 155 ? -1.489 7.704 -6.695 1.00 97.19 155 ILE A CA 1
ATOM 1221 C C . ILE A 1 155 ? -1.070 7.062 -5.365 1.00 97.19 155 ILE A C 1
ATOM 1223 O O . ILE A 1 155 ? -1.380 7.609 -4.306 1.00 97.19 155 ILE A O 1
ATOM 1227 N N . MET A 1 156 ? -0.324 5.952 -5.406 1.00 97.81 156 MET A N 1
ATOM 1228 C CA . MET A 1 156 ? 0.192 5.299 -4.198 1.00 97.81 156 MET A CA 1
ATOM 1229 C C . MET A 1 156 ? 1.114 6.227 -3.395 1.00 97.81 156 MET A C 1
ATOM 1231 O O . MET A 1 156 ? 0.939 6.380 -2.192 1.00 97.81 156 MET A O 1
ATOM 1235 N N . THR A 1 157 ? 2.058 6.906 -4.051 1.00 97.12 157 THR A N 1
ATOM 1236 C CA . THR A 1 157 ? 2.951 7.873 -3.397 1.00 97.12 157 THR A CA 1
ATOM 1237 C C . THR A 1 157 ? 2.168 9.009 -2.740 1.00 97.12 157 THR A C 1
ATOM 1239 O O . THR A 1 157 ? 2.485 9.393 -1.618 1.00 97.12 157 THR A O 1
ATOM 1242 N N . GLY A 1 158 ? 1.121 9.524 -3.391 1.00 96.56 158 GLY A N 1
ATOM 1243 C CA . GLY A 1 158 ? 0.247 10.546 -2.814 1.00 96.56 158 GLY A CA 1
ATOM 1244 C C . GLY A 1 158 ? -0.434 10.096 -1.520 1.00 96.56 158 GLY A C 1
ATOM 1245 O O . GLY A 1 158 ? -0.454 10.844 -0.543 1.00 96.56 158 GLY A O 1
ATOM 1246 N N . TYR A 1 159 ? -0.940 8.860 -1.493 1.00 97.88 159 TYR A N 1
ATOM 1247 C CA . TYR A 1 159 ? -1.485 8.255 -0.277 1.00 97.88 159 TYR A CA 1
ATOM 1248 C C . TYR A 1 159 ? -0.415 8.064 0.801 1.00 97.88 159 TYR A C 1
ATOM 1250 O O . TYR A 1 159 ? -0.626 8.488 1.932 1.00 97.88 159 TYR A O 1
ATOM 1258 N N . MET A 1 160 ? 0.741 7.487 0.455 1.00 96.38 160 MET A N 1
ATOM 1259 C CA . MET A 1 160 ? 1.830 7.244 1.407 1.00 96.38 160 MET A CA 1
ATOM 1260 C C . MET A 1 160 ? 2.323 8.538 2.059 1.00 96.38 160 MET A C 1
ATOM 1262 O O . MET A 1 160 ? 2.601 8.543 3.251 1.00 96.38 160 MET A O 1
ATOM 1266 N N . LEU A 1 161 ? 2.398 9.645 1.310 1.00 95.44 161 LEU A N 1
ATOM 1267 C CA . LEU A 1 161 ? 2.739 10.960 1.861 1.00 95.44 161 LEU A CA 1
ATOM 1268 C C . LEU A 1 161 ? 1.677 11.460 2.846 1.00 95.44 161 LEU A C 1
ATOM 1270 O O . LEU A 1 161 ? 2.022 11.937 3.925 1.00 95.44 161 LEU A O 1
ATOM 1274 N N . TYR A 1 162 ? 0.395 11.342 2.491 1.00 95.94 162 TYR A N 1
ATOM 1275 C CA . TYR A 1 162 ? -0.707 11.682 3.391 1.00 95.94 162 TYR A CA 1
ATOM 1276 C C . TYR A 1 162 ? -0.655 10.852 4.686 1.00 95.94 162 TYR A C 1
ATOM 1278 O O . TYR A 1 162 ? -0.668 11.422 5.777 1.00 95.94 162 TYR A O 1
ATOM 1286 N N . ASP A 1 163 ? -0.553 9.527 4.575 1.00 94.06 163 ASP A N 1
ATOM 1287 C CA . ASP A 1 163 ? -0.602 8.617 5.723 1.00 94.06 163 ASP A CA 1
ATOM 1288 C C . ASP A 1 163 ? 0.651 8.776 6.599 1.00 94.06 163 ASP A C 1
ATOM 1290 O O . ASP A 1 163 ? 0.566 8.779 7.823 1.00 94.06 163 ASP A O 1
ATOM 1294 N N . LEU A 1 164 ? 1.813 9.045 5.989 1.00 93.06 164 LEU A N 1
ATOM 1295 C CA . LEU A 1 164 ? 3.037 9.418 6.699 1.00 93.06 164 LEU A CA 1
ATOM 1296 C C . LEU A 1 164 ? 2.854 10.687 7.546 1.00 93.06 164 LEU A C 1
ATOM 1298 O O . LEU A 1 164 ? 3.277 10.718 8.700 1.00 93.06 164 LEU A O 1
ATOM 1302 N N . VAL A 1 165 ? 2.212 11.727 7.004 1.00 93.06 165 VAL A N 1
ATOM 1303 C CA . VAL A 1 165 ? 1.923 12.956 7.762 1.00 93.06 165 VAL A CA 1
ATOM 1304 C C . VAL A 1 165 ? 0.971 12.668 8.925 1.00 93.06 165 VAL A C 1
ATOM 1306 O O . VAL A 1 165 ? 1.206 13.158 10.029 1.00 93.06 165 VAL A O 1
ATOM 1309 N N . VAL A 1 166 ? -0.075 11.864 8.712 1.00 90.62 166 VAL A N 1
ATOM 1310 C CA . VAL A 1 166 ? -1.028 11.487 9.771 1.00 90.62 166 VAL A CA 1
ATOM 1311 C C . VAL A 1 166 ? -0.350 10.674 10.879 1.00 90.62 166 VAL A C 1
ATOM 1313 O O . VAL A 1 166 ? -0.571 10.959 12.060 1.00 90.62 166 VAL A O 1
ATOM 1316 N N . GLU A 1 167 ? 0.498 9.713 10.514 1.00 87.81 167 GLU A N 1
ATOM 1317 C CA . GLU A 1 167 ? 1.250 8.860 11.441 1.00 87.81 167 GLU A CA 1
ATOM 1318 C C . GLU A 1 167 ? 2.214 9.694 12.301 1.00 87.81 167 GLU A C 1
ATOM 1320 O O . GLU A 1 167 ? 2.205 9.602 13.531 1.00 87.81 167 GLU A O 1
ATOM 1325 N N . LEU A 1 168 ? 2.983 10.597 11.678 1.00 88.88 168 LEU A N 1
ATOM 1326 C CA . LEU A 1 168 ? 3.899 11.500 12.385 1.00 88.88 168 LEU A CA 1
ATOM 1327 C C . LEU A 1 168 ? 3.158 12.516 13.270 1.00 88.88 168 LEU A C 1
ATOM 1329 O O . LEU A 1 168 ? 3.637 12.865 14.350 1.00 88.88 168 LEU A O 1
ATOM 1333 N N . ALA A 1 169 ? 1.976 12.971 12.846 1.00 87.81 169 ALA A N 1
ATOM 1334 C CA . ALA A 1 169 ? 1.131 13.880 13.618 1.00 87.81 169 ALA A CA 1
ATOM 1335 C C . ALA A 1 169 ? 0.376 13.188 14.768 1.00 87.81 169 ALA A C 1
ATOM 1337 O O . ALA A 1 169 ? -0.192 13.876 15.624 1.00 87.81 169 ALA A O 1
ATOM 1338 N N . THR A 1 170 ? 0.389 11.850 14.833 1.00 81.88 170 THR A N 1
ATOM 1339 C CA . THR A 1 170 ? -0.333 11.068 15.847 1.00 81.88 170 THR A CA 1
ATOM 1340 C C . THR A 1 170 ? 0.618 10.157 16.646 1.00 81.88 170 THR A C 1
ATOM 1342 O O . THR A 1 170 ? 0.513 8.932 16.571 1.00 81.88 170 THR A O 1
ATOM 1345 N N . PRO A 1 171 ? 1.498 10.711 17.514 1.00 66.38 171 PRO A N 1
ATOM 1346 C CA . PRO A 1 171 ? 2.540 9.942 18.213 1.00 66.38 171 PRO A CA 1
ATOM 1347 C C . PRO A 1 171 ? 2.026 8.793 19.092 1.00 66.38 171 PRO A C 1
ATOM 1349 O O . PRO A 1 171 ? 2.779 7.898 19.459 1.00 66.38 171 PRO A O 1
ATOM 1352 N N . ALA A 1 172 ? 0.742 8.804 19.458 1.00 62.97 172 ALA A N 1
ATOM 1353 C CA . ALA A 1 172 ? 0.116 7.735 20.234 1.00 62.97 172 ALA A CA 1
ATOM 1354 C C . ALA A 1 172 ? -0.063 6.415 19.451 1.00 62.97 172 ALA A C 1
ATOM 1356 O O . ALA A 1 172 ? -0.361 5.395 20.073 1.00 62.97 172 ALA A O 1
ATOM 1357 N N . VAL A 1 173 ? 0.081 6.438 18.120 1.00 61.09 173 VAL A N 1
ATOM 1358 C CA . VAL A 1 173 ? -0.162 5.300 17.206 1.00 61.09 173 VAL A CA 1
ATOM 1359 C C . VAL A 1 173 ? 1.125 4.818 16.515 1.00 61.09 173 VAL A C 1
ATOM 1361 O O . VAL A 1 173 ? 1.112 3.775 15.874 1.00 61.09 173 VAL A O 1
ATOM 1364 N N . TYR A 1 174 ? 2.238 5.507 16.775 1.00 73.19 174 TYR A N 1
ATOM 1365 C CA . TYR A 1 174 ? 3.553 5.342 16.160 1.00 73.19 174 TYR A CA 1
ATOM 1366 C C . TYR A 1 174 ? 3.989 3.874 15.966 1.00 73.19 174 TYR A C 1
ATOM 1368 O O . TYR A 1 174 ? 4.329 3.184 16.934 1.00 73.19 174 TYR A O 1
ATOM 1376 N N . ASP A 1 175 ? 4.039 3.408 14.715 1.00 83.56 175 ASP A N 1
ATOM 1377 C CA . ASP A 1 175 ? 4.588 2.096 14.336 1.00 83.56 175 ASP A CA 1
ATOM 1378 C C . ASP A 1 175 ? 5.788 2.245 13.379 1.00 83.56 175 ASP A C 1
ATOM 1380 O O . ASP A 1 175 ? 5.650 2.567 12.197 1.00 83.56 175 ASP A O 1
ATOM 1384 N N . TYR A 1 176 ? 6.994 1.950 13.882 1.00 88.75 176 TYR A N 1
ATOM 1385 C CA . TYR A 1 176 ? 8.238 2.007 13.101 1.00 88.75 176 TYR A CA 1
ATOM 1386 C C . TYR A 1 176 ? 8.203 1.134 11.840 1.00 88.75 176 TYR A C 1
ATOM 1388 O O . TYR A 1 176 ? 8.824 1.491 10.839 1.00 88.75 176 TYR A O 1
ATOM 1396 N N . ALA A 1 177 ? 7.484 0.006 11.863 1.00 92.12 177 ALA A N 1
ATOM 1397 C CA . ALA A 1 177 ? 7.367 -0.857 10.691 1.00 92.12 177 ALA A CA 1
ATOM 1398 C C . ALA A 1 177 ? 6.542 -0.185 9.584 1.00 92.12 177 ALA A C 1
ATOM 1400 O O . ALA A 1 177 ? 6.866 -0.330 8.407 1.00 92.12 177 ALA A O 1
ATOM 1401 N N . VAL A 1 178 ? 5.506 0.574 9.955 1.00 90.62 178 VAL A N 1
ATOM 1402 C CA . VAL A 1 178 ? 4.672 1.342 9.016 1.00 90.62 178 VAL A CA 1
ATOM 1403 C C . VAL A 1 178 ? 5.442 2.543 8.470 1.00 90.62 178 VAL A C 1
ATOM 1405 O O . VAL A 1 178 ? 5.434 2.781 7.264 1.00 90.62 178 VAL A O 1
ATOM 1408 N N . LEU A 1 179 ? 6.189 3.251 9.322 1.00 92.00 179 LEU A N 1
ATOM 1409 C CA . LEU A 1 179 ? 7.047 4.353 8.883 1.00 92.00 179 LEU A CA 1
ATOM 1410 C C . LEU A 1 179 ? 8.086 3.881 7.856 1.00 92.00 179 LEU A C 1
ATOM 1412 O O . LEU A 1 179 ? 8.212 4.462 6.778 1.00 92.00 179 LEU A O 1
ATOM 1416 N N . PHE A 1 180 ? 8.796 2.794 8.169 1.00 94.69 180 PHE A N 1
ATOM 1417 C CA . PHE A 1 180 ? 9.755 2.192 7.249 1.00 94.69 180 PHE A CA 1
ATOM 1418 C C . PHE A 1 180 ? 9.082 1.738 5.947 1.00 94.69 180 PHE A C 1
ATOM 1420 O O . PHE A 1 180 ? 9.611 2.001 4.871 1.00 94.69 180 PHE A O 1
ATOM 1427 N N . HIS A 1 181 ? 7.896 1.127 6.025 1.00 95.06 181 HIS A N 1
ATOM 1428 C CA . HIS A 1 181 ? 7.115 0.727 4.854 1.00 95.06 181 HIS A CA 1
ATOM 1429 C C . HIS A 1 181 ? 6.803 1.904 3.916 1.00 95.06 181 HIS A C 1
ATOM 1431 O O . HIS A 1 181 ? 7.026 1.795 2.710 1.00 95.06 181 HIS A O 1
ATOM 1437 N N . HIS A 1 182 ? 6.333 3.035 4.454 1.00 94.94 182 HIS A N 1
ATOM 1438 C CA . HIS A 1 182 ? 6.036 4.224 3.650 1.00 94.94 182 HIS A CA 1
ATOM 1439 C C . HIS A 1 1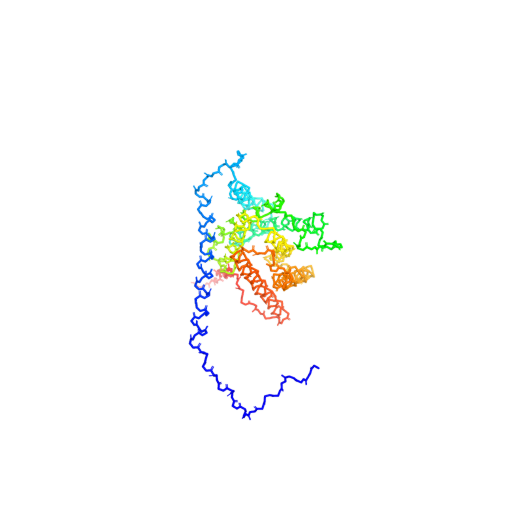82 ? 7.297 4.827 3.037 1.00 94.94 182 HIS A C 1
ATOM 1441 O O . HIS A 1 182 ? 7.312 5.114 1.843 1.00 94.94 182 HIS A O 1
ATOM 1447 N N . LEU A 1 183 ? 8.374 4.972 3.815 1.00 95.00 183 LEU A N 1
ATOM 1448 C CA . LEU A 1 183 ? 9.631 5.528 3.311 1.00 95.00 183 LEU A CA 1
ATOM 1449 C C . LEU A 1 183 ? 10.246 4.640 2.221 1.00 95.00 183 LEU A C 1
ATOM 1451 O O . LEU A 1 183 ? 10.596 5.139 1.154 1.00 95.00 183 LEU A O 1
ATOM 1455 N N . ALA A 1 184 ? 10.315 3.325 2.445 1.00 95.88 184 ALA A N 1
ATOM 1456 C CA . ALA A 1 184 ? 10.818 2.374 1.457 1.00 95.88 184 ALA A CA 1
ATOM 1457 C C . ALA A 1 184 ? 9.951 2.357 0.186 1.00 95.88 184 ALA A C 1
ATOM 1459 O O . ALA A 1 184 ? 10.485 2.313 -0.921 1.00 95.88 184 ALA A O 1
ATOM 1460 N N . GLY A 1 185 ? 8.623 2.442 0.328 1.00 96.31 185 GLY A N 1
ATOM 1461 C CA . GLY A 1 185 ? 7.696 2.526 -0.800 1.00 96.31 185 GLY A CA 1
ATOM 1462 C C . GLY A 1 185 ? 7.869 3.802 -1.621 1.00 96.31 185 GLY A C 1
ATOM 1463 O O . GLY A 1 185 ? 8.014 3.731 -2.839 1.00 96.31 185 GLY A O 1
ATOM 1464 N N . ILE A 1 186 ? 7.933 4.964 -0.964 1.00 95.31 186 ILE A N 1
ATOM 1465 C CA . ILE A 1 186 ? 8.159 6.257 -1.626 1.00 95.31 186 ILE A CA 1
ATOM 1466 C C . ILE A 1 186 ? 9.498 6.253 -2.371 1.00 95.31 186 ILE A C 1
ATOM 1468 O O . ILE A 1 186 ? 9.541 6.641 -3.539 1.00 95.31 186 ILE A O 1
ATOM 1472 N N . LEU A 1 187 ? 10.572 5.777 -1.730 1.00 94.44 187 LEU A N 1
ATOM 1473 C CA . LEU A 1 187 ? 11.894 5.674 -2.353 1.00 94.44 187 LEU A CA 1
ATOM 1474 C C . LEU A 1 187 ? 11.888 4.715 -3.549 1.00 94.44 187 LEU A C 1
ATOM 1476 O O . LEU A 1 187 ? 12.440 5.046 -4.596 1.00 94.44 187 LEU A O 1
ATOM 1480 N N . SER A 1 188 ? 11.216 3.566 -3.432 1.00 94.88 188 SER A N 1
ATOM 1481 C CA . SER A 1 188 ? 11.066 2.611 -4.534 1.00 94.88 188 SER A CA 1
ATOM 1482 C C . SER A 1 188 ? 10.311 3.211 -5.721 1.00 94.88 188 SER A C 1
ATOM 1484 O O . SER A 1 188 ? 10.769 3.085 -6.860 1.00 94.88 188 SER A O 1
ATOM 1486 N N . HIS A 1 189 ? 9.195 3.909 -5.484 1.00 95.06 189 HIS A N 1
ATOM 1487 C CA . HIS A 1 189 ? 8.442 4.563 -6.557 1.00 95.06 189 HIS A CA 1
ATOM 1488 C C . HIS A 1 189 ? 9.247 5.686 -7.202 1.00 95.06 189 HIS A C 1
ATOM 1490 O O . HIS A 1 189 ? 9.266 5.786 -8.425 1.00 95.06 189 HIS A O 1
ATOM 1496 N N . TRP A 1 190 ? 9.920 6.521 -6.404 1.00 92.12 190 TRP A N 1
ATOM 1497 C CA . TRP A 1 190 ? 10.782 7.578 -6.927 1.00 92.12 190 TRP A CA 1
ATOM 1498 C C . TRP A 1 190 ? 11.858 6.983 -7.834 1.00 92.12 190 TRP A C 1
ATOM 1500 O O . TRP A 1 190 ? 11.905 7.330 -9.010 1.00 92.12 190 TRP A O 1
ATOM 1510 N N . HIS A 1 191 ? 12.631 6.017 -7.339 1.00 91.56 191 HIS A N 1
ATOM 1511 C CA . HIS A 1 191 ? 13.694 5.374 -8.107 1.00 91.56 191 HIS A CA 1
ATOM 1512 C C . HIS A 1 191 ? 13.179 4.738 -9.409 1.00 91.56 191 HIS A C 1
ATOM 1514 O O . HIS A 1 191 ? 13.750 4.959 -10.476 1.00 91.56 191 HIS A O 1
ATOM 1520 N N . THR A 1 192 ? 12.061 4.009 -9.355 1.00 91.56 192 THR A N 1
ATOM 1521 C CA . THR A 1 192 ? 11.447 3.375 -10.537 1.00 91.56 192 THR A CA 1
ATOM 1522 C C . THR A 1 192 ? 11.006 4.410 -11.575 1.00 91.56 192 THR A C 1
ATOM 1524 O O . THR A 1 192 ? 11.241 4.246 -12.770 1.00 91.56 192 THR A O 1
ATOM 1527 N N . LEU A 1 193 ? 10.400 5.515 -11.130 1.00 90.44 193 LEU A N 1
ATOM 1528 C CA . LEU A 1 193 ? 9.956 6.591 -12.016 1.00 90.44 193 LEU A CA 1
ATOM 1529 C C . LEU A 1 193 ? 11.128 7.367 -12.633 1.00 90.44 193 LEU A C 1
ATOM 1531 O O . LEU A 1 193 ? 11.006 7.781 -13.784 1.00 90.44 193 LEU A O 1
ATOM 1535 N N . GLN A 1 194 ? 12.227 7.564 -11.896 1.00 87.50 194 GLN A N 1
ATOM 1536 C CA . GLN A 1 194 ? 13.424 8.262 -12.390 1.00 87.50 194 GLN A CA 1
ATOM 1537 C C . GLN A 1 194 ? 14.205 7.424 -13.400 1.00 87.50 194 GLN A C 1
ATOM 1539 O O . GLN A 1 194 ? 14.617 7.918 -14.445 1.00 87.50 194 GLN A O 1
ATOM 1544 N N . THR A 1 195 ? 14.398 6.143 -13.095 1.00 86.31 195 THR A N 1
ATOM 1545 C CA . THR A 1 195 ? 15.128 5.214 -13.970 1.00 86.31 195 THR A CA 1
ATOM 1546 C C . THR A 1 195 ? 14.287 4.755 -15.155 1.00 86.31 195 THR A C 1
ATOM 1548 O O . THR A 1 195 ? 14.828 4.200 -16.110 1.00 86.31 195 THR A O 1
ATOM 1551 N N . ASN A 1 196 ? 12.967 4.984 -15.097 1.00 85.44 196 ASN A N 1
ATOM 1552 C CA . ASN A 1 196 ? 11.989 4.478 -16.051 1.00 85.44 196 ASN A CA 1
ATOM 1553 C C . ASN A 1 196 ? 12.111 2.948 -16.228 1.00 85.44 196 ASN A C 1
ATOM 1555 O O . ASN A 1 196 ? 11.857 2.425 -17.313 1.00 85.44 196 ASN A O 1
ATOM 1559 N N . ASP A 1 197 ? 12.519 2.247 -15.159 1.00 85.06 197 ASP A N 1
ATOM 1560 C CA . ASP A 1 197 ? 12.811 0.818 -15.192 1.00 85.06 197 ASP A CA 1
ATOM 1561 C C . ASP A 1 197 ? 11.528 -0.010 -15.183 1.00 85.06 197 ASP A C 1
ATOM 1563 O O . ASP A 1 197 ? 10.750 -0.023 -14.225 1.00 85.06 197 ASP A O 1
ATOM 1567 N N . VAL A 1 198 ? 11.306 -0.711 -16.286 1.00 84.12 198 VAL A N 1
ATOM 1568 C CA . VAL A 1 198 ? 10.040 -1.399 -16.528 1.00 84.12 198 VAL A CA 1
ATOM 1569 C C . VAL A 1 198 ? 9.946 -2.705 -15.751 1.00 84.12 198 VAL A C 1
ATOM 1571 O O . VAL A 1 198 ? 8.855 -3.086 -15.329 1.00 84.12 198 VAL A O 1
ATOM 1574 N N . ALA A 1 199 ? 11.082 -3.354 -15.479 1.00 84.12 199 AL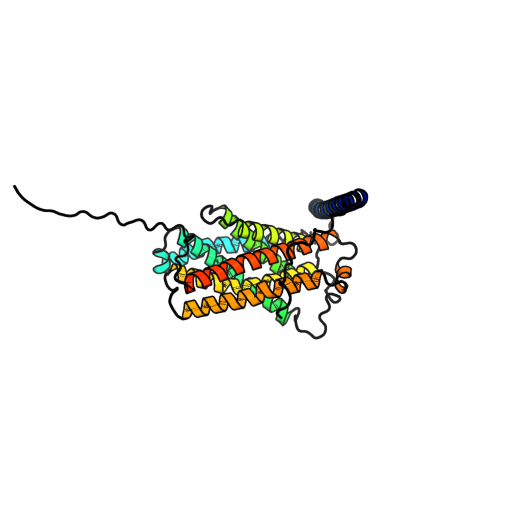A A N 1
ATOM 1575 C CA . ALA A 1 199 ? 11.115 -4.505 -14.591 1.00 84.12 199 ALA A CA 1
ATOM 1576 C C . ALA A 1 199 ? 10.659 -4.083 -13.186 1.00 84.12 199 ALA A C 1
ATOM 1578 O O . ALA A 1 199 ? 9.662 -4.610 -12.694 1.00 84.12 199 ALA A O 1
ATOM 1579 N N . SER A 1 200 ? 11.286 -3.069 -12.579 1.00 87.25 200 SER A N 1
ATOM 1580 C CA . SER A 1 200 ? 10.845 -2.477 -11.310 1.00 87.25 200 SER A CA 1
ATOM 1581 C C . SER A 1 200 ? 9.359 -2.125 -11.323 1.00 87.25 200 SER A C 1
ATOM 1583 O O . SER A 1 200 ? 8.650 -2.480 -10.383 1.00 87.25 200 SER A O 1
ATOM 1585 N N . GLY A 1 201 ? 8.848 -1.512 -12.397 1.00 89.81 201 GLY A N 1
ATOM 1586 C CA . GLY A 1 201 ? 7.426 -1.178 -12.487 1.00 89.81 201 GLY A CA 1
ATOM 1587 C C . GLY A 1 201 ? 6.491 -2.378 -12.481 1.00 89.81 201 GLY A C 1
ATOM 1588 O O . GLY A 1 201 ? 5.513 -2.387 -11.728 1.00 89.81 201 GLY A O 1
ATOM 1589 N N . TRP A 1 202 ? 6.833 -3.415 -13.240 1.00 86.94 202 TRP A N 1
ATOM 1590 C CA . TRP A 1 202 ? 6.130 -4.694 -13.236 1.00 86.94 202 TRP A CA 1
ATOM 1591 C C . TRP A 1 202 ? 6.078 -5.291 -11.824 1.00 86.94 202 TRP A C 1
ATOM 1593 O O . TRP A 1 202 ? 5.015 -5.679 -11.331 1.00 86.94 202 TRP A O 1
ATOM 1603 N N . TYR A 1 203 ? 7.210 -5.285 -11.119 1.00 88.00 203 TYR A N 1
ATOM 1604 C CA . TYR A 1 203 ? 7.302 -5.791 -9.752 1.00 88.00 203 TYR A CA 1
ATOM 1605 C C . TYR A 1 203 ? 6.492 -4.955 -8.758 1.00 88.00 203 TYR A C 1
ATOM 1607 O O . TYR A 1 203 ? 5.782 -5.513 -7.917 1.00 88.00 203 TYR A O 1
ATOM 1615 N N . THR A 1 204 ? 6.519 -3.628 -8.883 1.00 92.88 204 THR A N 1
ATOM 1616 C CA . THR A 1 204 ? 5.685 -2.720 -8.090 1.00 92.88 204 THR A CA 1
ATOM 1617 C C . THR A 1 204 ? 4.192 -3.005 -8.291 1.00 92.88 204 THR A C 1
ATOM 1619 O O . THR A 1 204 ? 3.450 -3.066 -7.310 1.00 92.88 204 THR A O 1
ATOM 1622 N N . MET A 1 205 ? 3.736 -3.270 -9.524 1.00 92.62 205 MET A N 1
ATOM 1623 C CA . MET A 1 205 ? 2.338 -3.658 -9.776 1.00 92.62 205 MET A CA 1
ATOM 1624 C C . MET A 1 205 ? 1.964 -4.986 -9.109 1.00 92.62 205 MET A C 1
ATOM 1626 O O . MET A 1 205 ? 0.803 -5.180 -8.738 1.00 92.62 205 MET A O 1
ATOM 1630 N N . LEU A 1 206 ? 2.918 -5.906 -8.937 1.00 90.50 206 LEU A N 1
ATOM 1631 C CA . LEU A 1 206 ? 2.678 -7.164 -8.231 1.00 90.50 206 LEU A CA 1
ATOM 1632 C C . LEU A 1 206 ? 2.554 -6.922 -6.725 1.00 90.50 206 LEU A C 1
ATOM 1634 O O . LEU A 1 206 ? 1.646 -7.456 -6.091 1.00 90.50 206 LEU A O 1
ATOM 1638 N N . VAL A 1 207 ? 3.404 -6.055 -6.164 1.00 93.06 207 VAL A N 1
ATOM 1639 C CA . VAL A 1 207 ? 3.314 -5.627 -4.759 1.00 93.06 207 VAL A CA 1
ATOM 1640 C C . VAL A 1 207 ? 1.962 -4.969 -4.472 1.00 93.06 207 VAL A C 1
ATOM 1642 O O . VAL A 1 207 ? 1.382 -5.229 -3.423 1.00 93.06 207 VAL A O 1
ATOM 1645 N N . TYR A 1 208 ? 1.393 -4.196 -5.401 1.00 96.12 208 TYR A N 1
ATOM 1646 C CA . TYR A 1 208 ? 0.078 -3.568 -5.209 1.00 96.12 208 TYR A CA 1
ATOM 1647 C C . TYR A 1 208 ? -1.101 -4.546 -5.123 1.00 96.12 208 TYR A C 1
ATOM 1649 O O . TYR A 1 208 ? -2.150 -4.163 -4.606 1.00 96.12 208 TYR A O 1
ATOM 1657 N N . LEU A 1 209 ? -0.953 -5.817 -5.522 1.00 93.56 209 LEU A N 1
ATOM 1658 C CA . LEU A 1 209 ? -1.970 -6.841 -5.229 1.00 93.56 209 LEU A CA 1
ATOM 1659 C C . LEU A 1 209 ? -2.187 -7.013 -3.719 1.00 93.56 209 LEU A C 1
ATOM 1661 O O . LEU A 1 209 ? -3.284 -7.374 -3.289 1.00 93.56 209 LEU A O 1
ATOM 1665 N N . ALA A 1 210 ? -1.170 -6.705 -2.910 1.00 94.88 210 ALA A N 1
ATOM 1666 C CA . ALA A 1 210 ? -1.241 -6.719 -1.457 1.00 94.88 210 ALA A CA 1
ATOM 1667 C C . ALA A 1 210 ? -2.350 -5.806 -0.905 1.00 94.88 210 ALA A C 1
ATOM 1669 O O . ALA A 1 210 ? -2.944 -6.129 0.134 1.00 94.88 210 ALA A O 1
ATOM 1670 N N . GLU A 1 211 ? -2.689 -4.723 -1.614 1.00 96.69 211 GLU A N 1
ATOM 1671 C CA . GLU A 1 211 ? -3.787 -3.828 -1.239 1.00 96.69 211 GLU A CA 1
ATOM 1672 C C . GLU A 1 211 ? -5.150 -4.520 -1.257 1.00 96.69 211 GLU A C 1
ATOM 1674 O O . GLU A 1 211 ? -6.035 -4.123 -0.506 1.00 96.69 211 GLU A O 1
ATOM 1679 N N . GLY A 1 212 ? -5.306 -5.636 -1.980 1.00 95.31 212 GLY A N 1
ATOM 1680 C CA . GLY A 1 212 ? -6.539 -6.435 -1.974 1.00 95.31 212 GLY A CA 1
ATOM 1681 C C . GLY A 1 212 ? -6.923 -6.966 -0.591 1.00 95.31 212 GLY A C 1
ATOM 1682 O O . GLY A 1 212 ? -8.100 -7.161 -0.292 1.00 95.31 212 GLY A O 1
ATOM 1683 N N . SER A 1 213 ? -5.939 -7.166 0.288 1.00 96.25 213 SER A N 1
ATOM 1684 C CA . SER A 1 213 ? -6.170 -7.609 1.671 1.00 96.25 213 SER A CA 1
ATOM 1685 C C . SER A 1 213 ? -6.546 -6.470 2.630 1.00 96.25 213 SER A C 1
ATOM 1687 O O . SER A 1 213 ? -7.150 -6.713 3.679 1.00 96.25 213 SER A O 1
ATOM 1689 N N . THR A 1 214 ? -6.215 -5.226 2.277 1.00 95.75 214 THR A N 1
ATOM 1690 C CA . THR A 1 214 ? -6.314 -4.048 3.144 1.00 95.75 214 THR A CA 1
ATOM 1691 C C . THR A 1 214 ? -7.772 -3.673 3.482 1.00 95.75 214 THR A C 1
ATOM 1693 O O . THR A 1 214 ? -8.055 -3.456 4.664 1.00 95.75 214 THR A O 1
ATOM 1696 N N . PRO A 1 215 ? -8.758 -3.695 2.553 1.00 96.56 215 PRO A N 1
A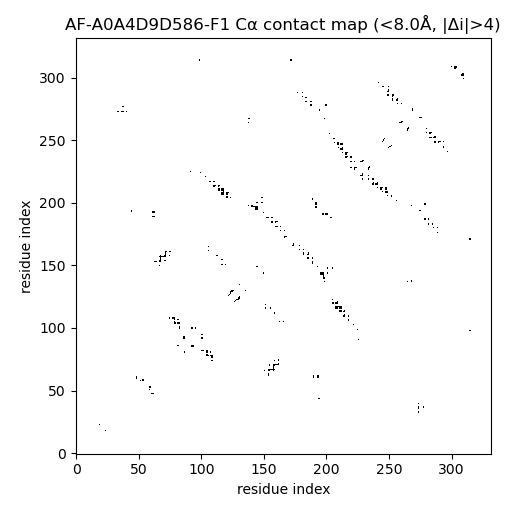TOM 1697 C CA . PRO A 1 215 ? -10.160 -3.446 2.896 1.00 96.56 215 PRO A CA 1
ATOM 1698 C C . PRO A 1 215 ? -10.683 -4.429 3.948 1.00 96.56 215 PRO A C 1
ATOM 1700 O O . PRO A 1 215 ? -11.310 -4.016 4.922 1.00 96.56 215 PRO A O 1
ATOM 1703 N N . ILE A 1 216 ? -10.344 -5.717 3.812 1.00 96.06 216 ILE A N 1
ATOM 1704 C CA . ILE A 1 216 ? -10.747 -6.773 4.752 1.00 96.06 216 ILE A CA 1
ATOM 1705 C C . ILE A 1 216 ? -10.146 -6.507 6.139 1.00 96.06 216 ILE A C 1
ATOM 1707 O O . ILE A 1 216 ? -10.841 -6.610 7.154 1.00 96.06 216 ILE A O 1
ATOM 1711 N N . LEU A 1 217 ? -8.869 -6.108 6.186 1.00 94.44 217 LEU A N 1
ATOM 1712 C CA . LEU A 1 217 ? -8.169 -5.743 7.417 1.00 94.44 217 LEU A CA 1
ATOM 1713 C C . LEU A 1 217 ? -8.846 -4.565 8.132 1.00 94.44 217 LEU A C 1
ATOM 1715 O O . LEU A 1 217 ? -9.111 -4.644 9.336 1.00 94.44 217 LEU A O 1
ATOM 1719 N N . HIS A 1 218 ? -9.151 -3.482 7.411 1.00 95.00 218 HIS A N 1
ATOM 1720 C CA . HIS A 1 218 ? -9.795 -2.307 8.001 1.00 95.00 218 HIS A CA 1
ATOM 1721 C C . HIS A 1 218 ? -11.231 -2.592 8.436 1.00 95.00 218 HIS A C 1
ATOM 1723 O O . HIS A 1 218 ? -11.614 -2.175 9.529 1.00 95.00 218 HIS A O 1
ATOM 1729 N N . THR A 1 219 ? -12.006 -3.356 7.661 1.00 94.12 219 THR A N 1
ATOM 1730 C CA . THR A 1 219 ? -13.355 -3.773 8.069 1.00 94.12 219 THR A CA 1
ATOM 1731 C C . THR A 1 219 ? -13.312 -4.639 9.329 1.00 94.12 219 THR A C 1
ATOM 1733 O O . THR A 1 219 ? -14.097 -4.410 10.250 1.00 94.12 219 THR A O 1
ATOM 1736 N N . ALA A 1 220 ? -12.364 -5.578 9.432 1.00 92.81 220 ALA A N 1
ATOM 1737 C CA . ALA A 1 220 ? -12.200 -6.395 10.633 1.00 92.81 220 ALA A CA 1
ATOM 1738 C C . ALA A 1 220 ? -11.856 -5.524 11.847 1.00 92.81 220 ALA A C 1
ATOM 1740 O O . ALA A 1 220 ? -12.467 -5.662 12.908 1.00 92.81 220 ALA A O 1
ATOM 1741 N N . TRP A 1 221 ? -10.941 -4.566 11.691 1.00 92.88 221 TRP A N 1
ATOM 1742 C CA . TRP A 1 221 ? -10.649 -3.608 12.752 1.00 92.88 221 TRP A CA 1
ATOM 1743 C C . TRP A 1 221 ? -11.899 -2.817 13.166 1.00 92.88 221 TRP A C 1
ATOM 1745 O O . TRP A 1 221 ? -12.206 -2.760 14.354 1.00 92.88 221 TRP A O 1
ATOM 1755 N N . MET A 1 222 ? -12.666 -2.279 12.210 1.00 92.88 222 MET A N 1
ATOM 1756 C CA . MET A 1 222 ? -13.874 -1.491 12.491 1.00 92.88 222 MET A CA 1
ATOM 1757 C C . MET A 1 222 ? -14.924 -2.308 13.249 1.00 92.88 222 MET A C 1
ATOM 1759 O O . MET A 1 222 ? -15.446 -1.834 14.257 1.00 92.88 222 MET A O 1
ATOM 1763 N N . MET A 1 223 ? -15.189 -3.551 12.824 1.00 92.62 223 MET A N 1
ATOM 1764 C CA . MET A 1 223 ? -16.094 -4.466 13.532 1.00 92.62 223 MET A CA 1
ATOM 1765 C C . MET A 1 223 ? -15.629 -4.721 14.966 1.00 92.62 223 MET A C 1
ATOM 1767 O O . MET A 1 223 ? -16.435 -4.686 15.895 1.00 92.62 223 MET A O 1
ATOM 1771 N N . ASN A 1 224 ? -14.330 -4.946 15.168 1.00 90.81 224 ASN A N 1
ATOM 1772 C CA . ASN A 1 224 ? -13.778 -5.154 16.501 1.00 90.81 224 ASN A CA 1
ATOM 1773 C C . ASN A 1 224 ? -13.914 -3.905 17.386 1.00 90.81 224 ASN A C 1
ATOM 1775 O O . ASN A 1 224 ? -14.304 -4.021 18.546 1.00 90.81 224 ASN A O 1
ATOM 1779 N N . THR A 1 225 ? -13.665 -2.715 16.834 1.00 90.19 225 THR A N 1
ATOM 1780 C CA . THR A 1 225 ? -13.773 -1.430 17.544 1.00 90.19 225 THR A CA 1
ATOM 1781 C C . THR A 1 225 ? -15.184 -1.167 18.072 1.00 90.19 225 THR A C 1
ATOM 1783 O O . THR A 1 225 ? -15.339 -0.577 19.140 1.00 90.19 225 THR A O 1
ATOM 1786 N N . VAL A 1 226 ? -16.220 -1.642 17.374 1.00 91.50 226 VAL A N 1
ATOM 1787 C CA . VAL A 1 226 ? -17.624 -1.492 17.801 1.00 91.50 226 VAL A CA 1
ATOM 1788 C C . VAL A 1 226 ? -18.166 -2.698 18.579 1.00 91.50 226 VAL A C 1
ATOM 1790 O O . VAL A 1 226 ? -19.358 -2.746 18.871 1.00 91.50 226 VAL A O 1
ATOM 1793 N N . GLY A 1 227 ? -17.312 -3.664 18.938 1.00 89.00 227 GLY A N 1
ATOM 1794 C CA . GLY A 1 227 ? -17.695 -4.833 19.739 1.00 89.00 227 GLY A CA 1
ATOM 1795 C C . GLY A 1 227 ? -18.408 -5.945 18.962 1.00 89.00 227 GLY A C 1
ATOM 1796 O O . GLY A 1 227 ? -19.096 -6.761 19.564 1.00 89.00 227 GLY A O 1
ATOM 1797 N N . LEU A 1 228 ? -18.250 -6.003 17.637 1.00 89.69 228 LEU A N 1
ATOM 1798 C CA . LEU A 1 228 ? -18.858 -7.017 16.764 1.00 89.69 228 LEU A CA 1
ATOM 1799 C C . LEU A 1 228 ? -17.899 -8.172 16.420 1.00 89.69 228 LEU A C 1
ATOM 1801 O O . LEU A 1 228 ? -18.022 -8.785 15.362 1.00 89.69 228 LEU A O 1
ATOM 1805 N N . SER A 1 229 ? -16.931 -8.486 17.286 1.00 87.62 229 SER A N 1
ATOM 1806 C CA . SER A 1 229 ? -15.865 -9.456 16.987 1.00 87.62 229 SER A CA 1
ATOM 1807 C C . SER A 1 229 ? -16.155 -10.916 17.367 1.00 87.62 229 SER A C 1
ATOM 1809 O O . SER A 1 229 ? -15.330 -11.793 17.088 1.00 87.62 229 SER A O 1
ATOM 1811 N N . ASP A 1 230 ? -17.318 -11.208 17.951 1.00 84.94 230 ASP A N 1
ATOM 1812 C CA . ASP A 1 230 ? -17.695 -12.568 18.376 1.00 84.94 230 ASP A CA 1
ATOM 1813 C C . ASP A 1 230 ? -18.603 -13.302 17.372 1.00 84.94 230 ASP A C 1
ATOM 1815 O O . ASP A 1 230 ? -18.717 -14.532 17.403 1.00 84.94 230 ASP A O 1
ATOM 1819 N N . GLY A 1 231 ? -19.212 -12.565 16.439 1.00 88.31 231 GLY A N 1
ATOM 1820 C CA . GLY A 1 231 ? -20.149 -13.105 15.454 1.00 88.31 231 GLY A CA 1
ATOM 1821 C C . GLY A 1 231 ? -19.496 -13.944 14.348 1.00 88.31 231 GLY A C 1
ATOM 1822 O O . GLY A 1 231 ? -18.307 -13.815 14.047 1.00 88.31 231 GLY A O 1
ATOM 1823 N N . VAL A 1 232 ? -20.306 -14.776 13.682 1.00 91.44 232 VAL A N 1
ATOM 1824 C CA . VAL A 1 232 ? -19.879 -15.597 12.529 1.00 91.44 232 VAL A CA 1
ATOM 1825 C C . VAL A 1 232 ? -19.327 -14.727 11.397 1.00 91.44 232 VAL A C 1
ATOM 1827 O O . VAL A 1 232 ? -18.290 -15.060 10.832 1.00 91.44 232 VAL A O 1
ATOM 1830 N N . ALA A 1 233 ? -19.952 -13.575 11.127 1.00 92.06 233 ALA A N 1
ATOM 1831 C CA . ALA A 1 233 ? -19.491 -12.630 10.109 1.00 92.06 233 ALA A CA 1
ATOM 1832 C C . ALA A 1 233 ? -18.047 -12.163 10.352 1.00 92.06 233 ALA A C 1
ATOM 1834 O O . ALA A 1 233 ? -17.235 -12.171 9.432 1.00 92.06 233 ALA A O 1
ATOM 1835 N N . PHE A 1 234 ? -17.692 -11.835 11.600 1.00 91.88 234 PHE A N 1
ATOM 1836 C CA . PHE A 1 234 ? -16.322 -11.457 11.945 1.00 91.88 234 PHE A CA 1
ATOM 1837 C C . PHE A 1 234 ? -15.347 -12.618 11.741 1.00 91.88 234 PHE A C 1
ATOM 1839 O O . PHE A 1 234 ? -14.268 -12.418 11.196 1.00 91.88 234 PHE A O 1
ATOM 1846 N N . LYS A 1 235 ? -15.727 -13.841 12.135 1.00 90.81 235 LYS A N 1
ATOM 1847 C CA . LYS A 1 235 ? -14.887 -15.035 11.945 1.00 90.81 235 LYS A CA 1
ATOM 1848 C C . LYS A 1 235 ? -14.604 -15.286 10.462 1.00 90.81 235 LYS A C 1
ATOM 1850 O O . LYS A 1 235 ? -13.441 -15.450 10.096 1.00 90.81 235 LYS A O 1
ATOM 1855 N N . LEU A 1 236 ? -15.637 -15.244 9.616 1.00 94.00 236 LEU A N 1
ATOM 1856 C CA . LEU A 1 236 ? -15.497 -15.373 8.162 1.00 94.00 236 LEU A CA 1
ATOM 1857 C C . LEU A 1 236 ? -14.620 -14.262 7.580 1.00 94.00 236 LEU A C 1
ATOM 1859 O O . LEU A 1 236 ? -13.728 -14.547 6.787 1.00 94.00 236 LEU A O 1
ATOM 1863 N N . LEU A 1 237 ? -14.805 -13.018 8.027 1.00 93.62 237 LEU A N 1
ATOM 1864 C CA . LEU A 1 237 ? -13.988 -11.886 7.593 1.00 93.62 237 LEU A CA 1
ATOM 1865 C C . LEU A 1 237 ? -12.512 -12.061 7.984 1.00 93.62 237 LEU A C 1
ATOM 1867 O O . LEU A 1 237 ? -11.626 -11.827 7.169 1.00 93.62 237 LEU A O 1
ATOM 1871 N N . THR A 1 238 ? -12.228 -12.525 9.205 1.00 92.38 238 THR A N 1
ATOM 1872 C CA . THR A 1 238 ? -10.849 -12.801 9.640 1.00 92.38 238 THR A CA 1
ATOM 1873 C C . THR A 1 238 ? -10.216 -13.987 8.914 1.00 92.38 238 THR A C 1
ATOM 1875 O O . THR A 1 238 ? -9.014 -13.962 8.660 1.00 92.38 238 THR A O 1
ATOM 1878 N N . LEU A 1 239 ? -11.004 -15.000 8.538 1.00 94.00 239 LEU A N 1
ATOM 1879 C CA . LEU A 1 239 ? -10.532 -16.098 7.694 1.00 94.00 239 LEU A CA 1
ATOM 1880 C C . LEU A 1 239 ? -10.212 -15.597 6.281 1.00 94.00 239 LEU A C 1
ATOM 1882 O O . LEU A 1 239 ? -9.143 -15.899 5.758 1.00 94.00 239 LEU A O 1
ATOM 1886 N N . ALA A 1 240 ? -11.095 -14.785 5.694 1.00 95.25 240 ALA A N 1
ATOM 1887 C CA . ALA A 1 240 ? -10.867 -14.157 4.396 1.00 95.25 240 ALA A CA 1
ATOM 1888 C C . ALA A 1 240 ? -9.613 -13.274 4.412 1.00 95.25 240 ALA A C 1
ATOM 1890 O O . ALA A 1 240 ? -8.816 -13.332 3.477 1.00 95.25 240 ALA A O 1
ATOM 1891 N N . LEU A 1 241 ? -9.388 -12.518 5.493 1.00 95.19 241 LEU A N 1
ATOM 1892 C CA . LEU A 1 241 ? -8.164 -11.743 5.688 1.00 95.19 241 LEU A CA 1
ATOM 1893 C C . LEU A 1 241 ? -6.936 -12.653 5.700 1.00 95.19 241 LEU A C 1
ATOM 1895 O O . LEU A 1 241 ? -5.981 -12.372 4.986 1.00 95.19 241 LEU A O 1
ATOM 1899 N N . LEU A 1 242 ? -6.960 -13.740 6.477 1.00 95.62 242 LEU A N 1
ATOM 1900 C CA . LEU A 1 242 ? -5.831 -14.664 6.584 1.00 95.62 242 LEU A CA 1
ATOM 1901 C C . LEU A 1 242 ? -5.476 -15.284 5.227 1.00 95.62 242 LEU A C 1
ATOM 1903 O O . LEU A 1 242 ? -4.311 -15.263 4.835 1.00 95.62 242 LEU A O 1
ATOM 1907 N N . VAL A 1 243 ? -6.478 -15.797 4.508 1.00 95.75 243 VAL A N 1
ATOM 1908 C CA . VAL A 1 243 ? -6.297 -16.417 3.187 1.00 95.75 243 VAL A CA 1
ATOM 1909 C C . VAL A 1 243 ? -5.791 -15.392 2.180 1.00 95.75 243 VAL A C 1
ATOM 1911 O O . VAL A 1 243 ? -4.798 -15.641 1.502 1.00 95.75 243 VAL A O 1
ATOM 1914 N N . THR A 1 244 ? -6.423 -14.219 2.113 1.00 95.38 244 THR A N 1
ATOM 1915 C CA . THR A 1 244 ? -6.034 -13.177 1.155 1.00 95.38 244 THR A CA 1
ATOM 1916 C C . THR A 1 244 ? -4.618 -12.692 1.447 1.00 95.38 244 THR A C 1
ATOM 1918 O O . THR A 1 244 ? -3.787 -12.691 0.547 1.00 95.38 244 THR A O 1
ATOM 1921 N N . PHE A 1 245 ? -4.295 -12.368 2.704 1.00 96.00 245 PHE A N 1
ATOM 1922 C CA . PHE A 1 245 ? -2.951 -11.942 3.108 1.00 96.00 245 PHE A CA 1
ATOM 1923 C C . PHE A 1 245 ? -1.902 -13.000 2.749 1.00 96.00 245 PHE A C 1
ATOM 1925 O O . PHE A 1 245 ? -0.861 -12.675 2.183 1.00 96.00 245 PHE A O 1
ATOM 1932 N N . PHE A 1 246 ? -2.181 -14.275 3.025 1.00 95.88 246 PHE A N 1
ATOM 1933 C CA . PHE A 1 246 ? -1.276 -15.361 2.665 1.00 95.88 246 PHE A CA 1
ATOM 1934 C C . PHE A 1 246 ? -1.027 -15.421 1.150 1.00 95.88 246 PHE A C 1
ATOM 1936 O O . PHE A 1 246 ? 0.121 -15.416 0.711 1.00 95.88 246 PHE A O 1
ATOM 1943 N N . VAL A 1 247 ? -2.086 -15.402 0.340 1.00 94.12 247 VAL A N 1
ATOM 1944 C CA . VAL A 1 247 ? -1.963 -15.512 -1.119 1.00 94.12 247 VAL A CA 1
ATOM 1945 C C . VAL A 1 247 ? -1.246 -14.303 -1.719 1.00 94.12 247 VAL A C 1
ATOM 1947 O O . VAL A 1 247 ? -0.241 -14.480 -2.401 1.00 94.12 247 VAL A O 1
ATOM 1950 N N . VAL A 1 248 ? -1.716 -13.078 -1.459 1.00 93.31 248 VAL A N 1
ATOM 1951 C CA . VAL A 1 248 ? -1.227 -11.890 -2.187 1.00 93.31 248 VAL A CA 1
ATOM 1952 C C . VAL A 1 248 ? 0.020 -11.244 -1.581 1.00 93.31 248 VAL A C 1
ATOM 1954 O O . VAL A 1 248 ? 0.627 -10.396 -2.223 1.00 93.31 248 VAL A O 1
ATOM 1957 N N . ARG A 1 249 ? 0.423 -11.623 -0.360 1.00 93.75 249 ARG A N 1
ATOM 1958 C CA . ARG A 1 249 ? 1.642 -11.096 0.285 1.00 93.75 249 ARG A CA 1
ATOM 1959 C C . ARG A 1 249 ? 2.685 -12.184 0.523 1.00 93.75 249 ARG A C 1
ATOM 1961 O O . ARG A 1 249 ? 3.845 -12.003 0.160 1.00 93.75 249 ARG A O 1
ATOM 1968 N N . ILE A 1 250 ? 2.292 -13.319 1.103 1.00 95.38 250 ILE A N 1
ATOM 1969 C CA . ILE A 1 250 ? 3.241 -14.352 1.554 1.00 95.38 250 ILE A CA 1
ATOM 1970 C C . ILE A 1 250 ? 3.721 -15.242 0.412 1.00 95.38 250 ILE A C 1
ATOM 1972 O O . ILE A 1 250 ? 4.916 -15.505 0.340 1.00 95.38 250 ILE A O 1
ATOM 1976 N N . LEU A 1 251 ? 2.836 -15.664 -0.495 1.00 92.81 251 LEU A N 1
ATOM 1977 C CA . LEU A 1 251 ? 3.233 -16.456 -1.668 1.00 92.81 251 LEU A CA 1
ATOM 1978 C C . LEU A 1 251 ? 3.863 -15.606 -2.778 1.00 92.81 251 LEU A C 1
ATOM 1980 O O . LEU A 1 251 ? 4.745 -16.080 -3.489 1.00 92.81 251 LEU A O 1
ATOM 1984 N N . VAL A 1 252 ? 3.455 -14.342 -2.900 1.00 89.81 252 VAL A N 1
ATOM 1985 C CA . VAL A 1 252 ? 4.010 -13.409 -3.894 1.00 89.81 252 VAL A CA 1
ATOM 1986 C C . VAL A 1 252 ? 5.463 -13.035 -3.579 1.00 89.81 252 VAL A C 1
ATOM 1988 O O . VAL A 1 252 ? 6.275 -12.926 -4.491 1.00 89.81 252 VAL A O 1
ATOM 1991 N N . SER A 1 253 ? 5.827 -12.891 -2.301 1.00 88.00 253 SER A N 1
ATOM 1992 C CA . SER A 1 253 ? 7.187 -12.506 -1.884 1.00 88.00 253 SER A CA 1
ATOM 1993 C C . SER A 1 253 ? 8.312 -13.437 -2.397 1.00 88.00 253 SER A C 1
ATOM 1995 O O . SER A 1 253 ? 9.262 -12.932 -2.996 1.00 88.00 253 SER A O 1
ATOM 1997 N N . PRO A 1 254 ? 8.250 -14.775 -2.229 1.00 86.56 254 PRO A N 1
ATOM 1998 C CA . PRO A 1 254 ? 9.274 -15.676 -2.759 1.00 86.56 254 PRO A CA 1
ATOM 1999 C C . PRO A 1 254 ? 9.234 -15.772 -4.287 1.00 86.56 254 PRO A C 1
ATOM 2001 O O . PRO A 1 254 ? 10.284 -15.942 -4.898 1.00 86.56 254 PRO A O 1
ATOM 2004 N N . LEU A 1 255 ? 8.057 -15.622 -4.910 1.00 84.88 255 LEU A N 1
ATOM 2005 C CA . LEU A 1 255 ? 7.946 -15.548 -6.368 1.00 84.88 255 LEU A CA 1
ATOM 2006 C C . LEU A 1 255 ? 8.715 -14.334 -6.907 1.00 84.88 255 LEU A C 1
ATOM 2008 O O . LEU A 1 255 ? 9.519 -14.494 -7.820 1.00 84.88 255 LEU A O 1
ATOM 2012 N N . LEU A 1 256 ? 8.530 -13.160 -6.293 1.00 84.19 256 LEU A N 1
ATOM 2013 C CA . LEU A 1 256 ? 9.283 -11.946 -6.612 1.00 84.19 256 LEU A CA 1
ATOM 2014 C C . LEU A 1 256 ? 10.789 -12.174 -6.467 1.00 84.19 256 LEU A C 1
ATOM 2016 O O . LEU A 1 256 ? 11.543 -11.941 -7.410 1.00 84.19 256 LEU A O 1
ATOM 2020 N N . ALA A 1 257 ? 11.233 -12.681 -5.317 1.00 86.00 257 ALA A N 1
ATOM 2021 C CA . ALA A 1 257 ? 12.652 -12.941 -5.083 1.00 86.00 257 ALA A CA 1
ATOM 2022 C C . ALA A 1 257 ? 13.241 -13.912 -6.123 1.00 86.00 257 ALA A C 1
ATOM 2024 O O . ALA A 1 257 ? 14.312 -13.653 -6.668 1.00 86.00 257 ALA A O 1
ATOM 2025 N N . TYR A 1 258 ? 12.518 -14.987 -6.457 1.00 84.81 258 TYR A N 1
ATOM 2026 C CA . TYR A 1 258 ? 12.926 -15.929 -7.498 1.00 84.81 258 TYR A CA 1
ATOM 2027 C C . TYR A 1 258 ? 13.061 -15.247 -8.862 1.00 84.81 258 TYR A C 1
ATOM 2029 O O . TYR A 1 258 ? 14.067 -15.438 -9.537 1.00 84.81 258 TYR A O 1
ATOM 2037 N N . THR A 1 259 ? 12.099 -14.412 -9.259 1.00 79.44 259 THR A N 1
ATOM 2038 C CA . THR A 1 259 ? 12.156 -13.714 -10.551 1.00 79.44 259 THR A CA 1
ATOM 2039 C C . THR A 1 259 ? 13.319 -12.724 -10.658 1.00 79.44 259 THR A C 1
ATOM 2041 O O . THR A 1 259 ? 13.885 -12.605 -11.740 1.00 79.44 259 THR A O 1
ATOM 2044 N N . TYR A 1 260 ? 13.751 -12.084 -9.565 1.00 78.62 260 TYR A N 1
ATOM 2045 C CA . TYR A 1 260 ? 14.962 -11.247 -9.578 1.00 78.62 260 TYR A CA 1
ATOM 2046 C C . TYR A 1 260 ? 16.252 -12.064 -9.635 1.00 78.62 260 TYR A C 1
ATOM 2048 O O . TYR A 1 260 ? 17.192 -11.684 -10.325 1.00 78.62 260 TYR A O 1
ATOM 2056 N N . LEU A 1 261 ? 16.312 -13.166 -8.885 1.00 84.12 261 LEU A N 1
ATOM 2057 C CA . LEU A 1 261 ? 17.535 -13.953 -8.714 1.00 84.12 261 LEU A CA 1
ATOM 2058 C C . LEU A 1 261 ? 17.727 -15.030 -9.785 1.00 84.12 261 LEU A C 1
ATOM 2060 O O . LEU A 1 261 ? 18.804 -15.619 -9.870 1.00 84.12 261 LEU A O 1
ATOM 2064 N N . ALA A 1 262 ? 16.703 -15.315 -10.590 1.00 82.56 262 ALA A N 1
ATOM 2065 C CA . ALA A 1 262 ? 16.798 -16.278 -11.674 1.00 82.56 262 ALA A CA 1
ATOM 2066 C C . ALA A 1 262 ? 17.938 -15.871 -12.631 1.00 82.56 262 ALA A C 1
ATOM 2068 O O . ALA A 1 262 ? 17.887 -14.771 -13.189 1.00 82.56 262 ALA A O 1
ATOM 2069 N N . PRO A 1 263 ? 18.937 -16.744 -12.885 1.00 73.25 263 PRO A N 1
ATOM 2070 C CA . PRO A 1 263 ? 20.098 -16.406 -13.717 1.00 73.25 263 PRO A CA 1
ATOM 2071 C C . PRO A 1 263 ? 19.717 -15.880 -15.104 1.00 73.25 263 PRO A C 1
ATOM 2073 O O . PRO A 1 263 ? 20.365 -14.987 -15.642 1.00 73.25 263 PRO A O 1
ATOM 2076 N N . GLY A 1 264 ? 18.608 -16.386 -15.651 1.00 73.88 264 GLY A N 1
ATOM 2077 C CA . GLY A 1 264 ? 18.068 -15.963 -16.936 1.00 73.88 264 GLY A CA 1
ATOM 2078 C C . GLY A 1 264 ? 17.549 -14.527 -16.978 1.00 73.88 264 GLY A C 1
ATOM 2079 O O . GLY A 1 264 ? 17.338 -14.043 -18.075 1.00 73.88 264 GLY A O 1
ATOM 2080 N N . ASN A 1 265 ? 17.378 -13.832 -15.847 1.00 76.12 265 ASN A N 1
ATOM 2081 C CA . ASN A 1 265 ? 16.807 -12.480 -15.782 1.00 76.12 265 ASN A CA 1
ATOM 2082 C C . ASN A 1 265 ? 17.841 -11.388 -15.471 1.00 76.12 265 ASN A C 1
ATOM 2084 O O . ASN A 1 265 ? 17.507 -10.207 -15.527 1.00 76.12 265 ASN A O 1
ATOM 2088 N N . ARG A 1 266 ? 19.101 -11.746 -15.180 1.00 79.31 266 ARG A N 1
ATOM 2089 C CA . ARG A 1 266 ? 20.145 -10.762 -14.844 1.00 79.31 266 ARG A CA 1
ATOM 2090 C C . ARG A 1 266 ? 20.420 -9.768 -15.977 1.00 79.31 266 ARG A C 1
ATOM 2092 O O . ARG A 1 266 ? 20.693 -8.601 -15.696 1.00 79.31 266 ARG A O 1
ATOM 2099 N N . HIS A 1 267 ? 20.262 -10.227 -17.219 1.00 78.62 267 HIS A N 1
ATOM 2100 C CA . HIS A 1 267 ? 20.442 -9.429 -18.431 1.00 78.62 267 HIS A CA 1
ATOM 2101 C C . HIS A 1 267 ? 19.486 -8.223 -18.520 1.00 78.62 267 HIS A C 1
ATOM 2103 O O . HIS A 1 267 ? 19.784 -7.237 -19.185 1.00 78.62 267 HIS A O 1
ATOM 2109 N N . LEU A 1 268 ? 18.343 -8.259 -17.814 1.00 74.31 268 LEU A N 1
ATOM 2110 C CA . LEU A 1 268 ? 17.402 -7.130 -17.745 1.00 74.31 268 LEU A CA 1
ATOM 2111 C C . LEU A 1 268 ? 18.039 -5.890 -17.101 1.00 74.31 268 LEU A C 1
ATOM 2113 O O . LEU A 1 268 ? 17.542 -4.777 -17.263 1.00 74.31 268 LEU A O 1
ATOM 2117 N N . TYR A 1 269 ? 19.142 -6.081 -16.379 1.00 77.94 269 TYR A N 1
ATOM 2118 C CA . TYR A 1 269 ? 19.864 -5.052 -15.644 1.00 77.94 269 TYR A CA 1
ATOM 2119 C C . TYR A 1 269 ? 21.317 -4.911 -16.119 1.00 77.94 269 TYR A C 1
ATOM 2121 O O . TYR A 1 269 ? 22.161 -4.440 -15.358 1.00 77.94 269 TYR A O 1
ATOM 2129 N N . ASP A 1 270 ? 21.640 -5.340 -17.342 1.00 79.31 270 ASP A N 1
ATOM 2130 C CA . ASP A 1 270 ? 22.996 -5.195 -17.880 1.00 79.31 270 ASP A CA 1
ATOM 2131 C C . ASP A 1 270 ? 23.398 -3.715 -17.942 1.00 79.31 270 ASP A C 1
ATOM 2133 O O . ASP A 1 270 ? 22.668 -2.872 -18.467 1.00 79.31 270 ASP A O 1
ATOM 2137 N N . GLY A 1 271 ? 24.546 -3.392 -17.336 1.00 79.81 271 GLY A N 1
ATOM 2138 C CA . GLY A 1 271 ? 25.031 -2.016 -17.188 1.00 79.81 271 GLY A CA 1
ATOM 2139 C C . GLY A 1 271 ? 24.225 -1.152 -16.207 1.00 79.81 271 GLY A C 1
ATOM 2140 O O . GLY A 1 271 ? 24.389 0.064 -16.212 1.00 79.81 271 GLY A O 1
ATOM 2141 N N . ARG A 1 272 ? 23.337 -1.749 -15.394 1.00 83.56 272 ARG A N 1
ATOM 2142 C CA . ARG A 1 272 ? 22.453 -1.062 -14.429 1.00 83.56 272 ARG A CA 1
ATOM 2143 C C . ARG A 1 272 ? 22.433 -1.773 -13.073 1.00 83.56 272 ARG A C 1
ATOM 2145 O O . ARG A 1 272 ? 21.379 -2.025 -12.487 1.00 83.56 272 ARG A O 1
ATOM 2152 N N . ASP A 1 273 ? 23.616 -2.112 -12.580 1.00 85.19 273 ASP A N 1
ATOM 2153 C CA . ASP A 1 273 ? 23.810 -2.905 -11.364 1.00 85.19 273 ASP A CA 1
ATOM 2154 C C . ASP A 1 273 ? 23.227 -2.219 -10.121 1.00 85.19 273 ASP A C 1
ATOM 2156 O O . ASP A 1 273 ? 22.563 -2.874 -9.314 1.00 85.19 273 ASP A O 1
ATOM 2160 N N . GLY A 1 274 ? 23.371 -0.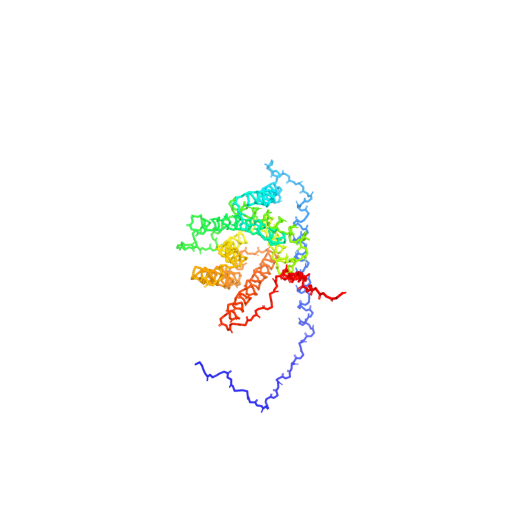894 -10.006 1.00 86.25 274 GLY A N 1
ATOM 2161 C CA . GLY A 1 274 ? 22.778 -0.111 -8.918 1.00 86.25 274 GLY A CA 1
ATOM 2162 C C . GLY A 1 274 ? 21.254 -0.263 -8.841 1.00 86.25 274 GLY A C 1
ATOM 2163 O O . GLY A 1 274 ? 20.708 -0.506 -7.761 1.00 86.25 274 GLY A O 1
ATOM 2164 N N . VAL A 1 275 ? 20.572 -0.230 -9.994 1.00 87.06 275 VAL A N 1
ATOM 2165 C CA . VAL A 1 275 ? 19.115 -0.439 -10.102 1.00 87.06 275 VAL A CA 1
ATOM 2166 C C . VAL A 1 275 ? 18.734 -1.827 -9.600 1.00 87.06 275 VAL A C 1
ATOM 2168 O O . VAL A 1 275 ? 17.799 -1.960 -8.808 1.00 87.06 275 VAL A O 1
ATOM 2171 N N . PHE A 1 276 ? 19.479 -2.853 -10.020 1.00 87.50 276 PHE A N 1
ATOM 2172 C CA . PHE A 1 276 ? 19.244 -4.231 -9.602 1.00 87.50 276 PHE A CA 1
ATOM 2173 C C . PHE A 1 276 ? 19.365 -4.399 -8.084 1.00 87.50 276 PHE A C 1
ATOM 2175 O O . PHE A 1 276 ? 18.433 -4.895 -7.448 1.00 87.50 276 PHE A O 1
ATOM 2182 N N . TYR A 1 277 ? 20.478 -3.966 -7.483 1.00 90.12 277 TYR A N 1
ATOM 2183 C CA . TYR A 1 277 ? 20.723 -4.164 -6.052 1.00 90.12 277 TYR A CA 1
ATOM 2184 C C . TYR A 1 277 ? 19.781 -3.345 -5.171 1.00 90.12 277 TYR A C 1
ATOM 2186 O O . TYR A 1 277 ? 19.255 -3.872 -4.186 1.00 90.12 277 TYR A O 1
ATOM 2194 N N . PHE A 1 278 ? 19.512 -2.088 -5.535 1.00 90.88 278 PHE A N 1
ATOM 2195 C CA . PHE A 1 278 ? 18.536 -1.263 -4.825 1.00 90.88 278 PHE A CA 1
ATOM 2196 C C . PHE A 1 278 ? 17.163 -1.936 -4.814 1.00 90.88 278 PHE A C 1
ATOM 2198 O O . PHE A 1 278 ? 16.503 -2.058 -3.781 1.00 90.88 278 PHE A O 1
ATOM 2205 N N . GLN A 1 279 ? 16.739 -2.430 -5.968 1.00 87.75 279 GLN A N 1
ATOM 2206 C CA . GLN A 1 279 ? 15.433 -3.031 -6.105 1.00 87.75 279 GLN A CA 1
ATOM 2207 C C . GLN A 1 279 ? 15.344 -4.406 -5.418 1.00 87.75 279 GLN A C 1
ATOM 2209 O O . GLN A 1 279 ? 14.322 -4.717 -4.800 1.00 87.75 279 GLN A O 1
ATOM 2214 N N . LEU A 1 280 ? 16.418 -5.196 -5.448 1.00 90.44 280 LEU A N 1
ATOM 2215 C CA . LEU A 1 280 ? 16.532 -6.439 -4.690 1.00 90.44 280 LEU A CA 1
ATOM 2216 C C . LEU A 1 280 ? 16.385 -6.179 -3.183 1.00 90.44 280 LEU A C 1
ATOM 2218 O O . LEU A 1 280 ? 15.632 -6.881 -2.504 1.00 90.44 280 LEU A O 1
ATOM 2222 N N . PHE A 1 281 ? 17.034 -5.128 -2.671 1.00 93.31 281 PHE A N 1
ATOM 2223 C CA . PHE A 1 281 ? 16.866 -4.686 -1.288 1.00 93.31 281 PHE A CA 1
ATOM 2224 C C . PHE A 1 281 ? 15.401 -4.350 -0.972 1.00 93.31 281 PHE A C 1
ATOM 2226 O O . PHE A 1 281 ? 14.868 -4.842 0.024 1.00 93.31 281 PHE A O 1
ATOM 2233 N N . ILE A 1 282 ? 14.718 -3.584 -1.833 1.00 93.81 282 ILE A N 1
ATOM 2234 C CA . ILE A 1 282 ? 13.295 -3.253 -1.652 1.00 93.81 282 ILE A CA 1
ATOM 2235 C C . ILE A 1 282 ? 12.425 -4.518 -1.607 1.00 93.81 282 ILE A C 1
ATOM 2237 O O . ILE A 1 282 ? 11.564 -4.635 -0.732 1.00 93.81 282 ILE A O 1
ATOM 2241 N N . VAL A 1 283 ? 12.653 -5.487 -2.499 1.00 92.00 283 VAL A N 1
ATOM 2242 C CA . VAL A 1 283 ? 11.899 -6.753 -2.517 1.00 92.00 283 VAL A CA 1
ATOM 2243 C C . VAL A 1 283 ? 12.033 -7.487 -1.185 1.00 92.00 283 VAL A C 1
ATOM 2245 O O . VAL A 1 283 ? 11.021 -7.873 -0.593 1.00 92.00 283 VAL A O 1
ATOM 2248 N N . PHE A 1 284 ? 13.254 -7.636 -0.670 1.00 93.75 284 PHE A N 1
ATOM 2249 C CA . PHE A 1 284 ? 13.477 -8.302 0.613 1.00 93.75 284 PHE A CA 1
ATOM 2250 C C . PHE A 1 284 ? 12.936 -7.505 1.803 1.00 93.75 284 PHE A C 1
ATOM 2252 O O . PHE A 1 284 ? 12.369 -8.101 2.721 1.00 93.75 284 PHE A O 1
ATOM 2259 N N . ALA A 1 285 ? 13.039 -6.175 1.779 1.00 94.69 285 ALA A N 1
ATOM 2260 C CA . ALA A 1 285 ? 12.476 -5.309 2.809 1.00 94.69 285 ALA A CA 1
ATOM 2261 C C . ALA A 1 285 ? 10.948 -5.474 2.917 1.00 94.69 285 ALA A C 1
ATOM 2263 O O . ALA A 1 285 ? 10.415 -5.703 4.007 1.00 94.69 285 ALA A O 1
ATOM 2264 N N . PHE A 1 286 ? 10.233 -5.435 1.786 1.00 93.94 286 PHE A N 1
ATOM 2265 C CA . PHE A 1 286 ? 8.780 -5.627 1.751 1.00 93.94 286 PHE A CA 1
ATOM 2266 C C . PHE A 1 286 ? 8.366 -7.065 2.081 1.00 93.94 286 PHE A C 1
ATOM 2268 O O . PHE A 1 286 ? 7.376 -7.268 2.790 1.00 93.94 286 PHE A O 1
ATOM 2275 N N . ALA A 1 287 ? 9.125 -8.065 1.627 1.00 94.12 287 ALA A N 1
ATOM 2276 C CA . ALA A 1 287 ? 8.907 -9.456 2.014 1.00 94.12 287 ALA A CA 1
ATOM 2277 C C . ALA A 1 287 ? 9.022 -9.625 3.538 1.00 94.12 287 ALA A C 1
ATOM 2279 O O . ALA A 1 287 ? 8.115 -10.167 4.171 1.00 94.12 287 ALA A O 1
ATOM 2280 N N . GLY A 1 288 ? 10.087 -9.088 4.144 1.00 95.62 288 GLY A N 1
ATOM 2281 C CA . GLY A 1 288 ? 10.311 -9.112 5.590 1.00 95.62 288 GLY A CA 1
ATOM 2282 C C . GLY A 1 288 ? 9.160 -8.488 6.381 1.00 95.62 288 GLY A C 1
ATOM 2283 O O . GLY A 1 288 ? 8.655 -9.103 7.323 1.00 95.62 288 GLY A O 1
ATOM 2284 N N . LEU A 1 289 ? 8.678 -7.314 5.958 1.00 95.38 289 LEU A N 1
ATOM 2285 C CA . LEU A 1 289 ? 7.506 -6.664 6.555 1.00 95.38 289 LEU A CA 1
ATOM 2286 C C . LEU A 1 289 ? 6.238 -7.522 6.444 1.00 95.38 289 LEU A C 1
ATOM 2288 O O . LEU A 1 289 ? 5.511 -7.686 7.426 1.00 95.38 289 LEU A O 1
ATOM 2292 N N . ASN A 1 290 ? 5.982 -8.112 5.274 1.00 95.44 290 ASN A N 1
ATOM 2293 C CA . ASN A 1 290 ? 4.825 -8.981 5.069 1.00 95.44 290 ASN A CA 1
ATOM 2294 C C . ASN A 1 290 ? 4.880 -10.221 5.974 1.00 95.44 290 ASN A C 1
ATOM 2296 O O . ASN A 1 290 ? 3.875 -10.552 6.608 1.00 95.44 290 ASN A O 1
ATOM 2300 N N . TYR A 1 291 ? 6.040 -10.873 6.103 1.00 96.44 291 TYR A N 1
ATOM 2301 C CA . TYR A 1 291 ? 6.217 -11.991 7.034 1.00 96.44 291 TYR A CA 1
ATOM 2302 C C . TYR A 1 291 ? 6.021 -11.561 8.492 1.00 96.44 291 TYR A C 1
ATOM 2304 O O . TYR A 1 291 ? 5.321 -12.244 9.244 1.00 96.44 291 TYR A O 1
ATOM 2312 N N . PHE A 1 292 ? 6.571 -10.410 8.885 1.00 95.62 292 PHE A N 1
ATOM 2313 C CA . PHE A 1 292 ? 6.400 -9.849 10.225 1.00 95.62 292 PHE A CA 1
ATOM 2314 C C . PHE A 1 292 ? 4.922 -9.605 10.565 1.00 95.62 292 PHE A C 1
ATOM 2316 O O . PHE A 1 292 ? 4.436 -10.034 11.618 1.00 95.62 292 PHE A O 1
ATOM 2323 N N . TRP A 1 293 ? 4.168 -8.965 9.671 1.00 95.00 293 TRP A N 1
ATOM 2324 C CA . TRP A 1 293 ? 2.743 -8.710 9.885 1.00 95.00 293 TRP A CA 1
ATOM 2325 C C . TRP A 1 293 ? 1.901 -9.985 9.853 1.00 95.00 293 TRP A C 1
ATOM 2327 O O . TRP A 1 293 ? 0.975 -10.118 10.658 1.00 95.00 293 TRP A O 1
ATOM 2337 N N . PHE A 1 294 ? 2.244 -10.957 9.007 1.00 95.62 294 PHE A N 1
ATOM 2338 C CA . PHE A 1 294 ? 1.570 -12.253 9.001 1.00 95.62 294 PHE A CA 1
ATOM 2339 C C . PHE A 1 294 ? 1.801 -13.026 10.299 1.00 95.62 294 PHE A C 1
ATOM 2341 O O . PHE A 1 294 ? 0.857 -13.571 10.871 1.00 95.62 294 PHE A O 1
ATOM 2348 N N . TYR A 1 295 ? 3.023 -12.996 10.836 1.00 95.56 295 TYR A N 1
ATOM 2349 C CA . TYR A 1 295 ? 3.320 -13.550 12.155 1.00 95.56 295 TYR A CA 1
ATOM 2350 C C . TYR A 1 295 ? 2.481 -12.885 13.260 1.00 95.56 295 TYR A C 1
ATOM 2352 O O . TYR A 1 295 ? 1.903 -13.582 14.104 1.00 95.56 295 TYR A O 1
ATOM 2360 N N . LYS A 1 296 ? 2.337 -11.550 13.242 1.00 92.06 296 LYS A N 1
ATOM 2361 C CA . LYS A 1 296 ? 1.443 -10.840 14.178 1.00 92.06 296 LYS A CA 1
ATOM 2362 C C . LYS A 1 296 ? -0.008 -11.298 14.014 1.00 92.06 296 LYS A C 1
ATOM 2364 O O . LYS A 1 296 ? -0.670 -11.553 15.020 1.00 92.06 296 LYS A O 1
ATOM 2369 N N . LEU A 1 297 ? -0.490 -11.458 12.780 1.00 91.69 297 LEU A N 1
ATOM 2370 C CA . LEU A 1 297 ? -1.850 -11.924 12.497 1.00 91.69 297 LEU A CA 1
ATOM 2371 C C . LEU A 1 297 ? -2.096 -13.341 13.042 1.00 91.69 297 LEU A C 1
ATOM 2373 O O . LEU A 1 297 ? -3.069 -13.556 13.768 1.00 91.69 297 LEU A O 1
ATOM 2377 N N . LEU A 1 298 ? -1.187 -14.284 12.777 1.00 92.88 298 LEU A N 1
ATOM 2378 C CA . LEU A 1 298 ? -1.252 -15.648 13.313 1.00 92.88 298 LEU A CA 1
ATOM 2379 C C . LEU A 1 298 ? -1.234 -15.656 14.844 1.00 92.88 298 LEU A C 1
ATOM 2381 O O . LEU A 1 298 ? -2.026 -16.354 15.476 1.00 92.88 298 LEU A O 1
ATOM 2385 N N . THR A 1 299 ? -0.381 -14.829 15.448 1.00 90.94 299 THR A N 1
ATOM 2386 C CA . THR A 1 299 ? -0.285 -14.700 16.906 1.00 90.94 299 THR A CA 1
ATOM 2387 C C . THR A 1 299 ? -1.593 -14.192 17.515 1.00 90.94 299 THR A C 1
ATOM 2389 O O . THR A 1 299 ? -2.029 -14.702 18.550 1.00 90.94 299 THR A O 1
ATOM 2392 N N . LEU A 1 300 ? -2.246 -13.209 16.887 1.00 87.50 300 LEU A N 1
ATOM 2393 C CA . LEU A 1 300 ? -3.541 -12.689 17.337 1.00 87.50 300 LEU A CA 1
ATOM 2394 C C . LEU A 1 300 ? -4.632 -13.764 17.275 1.00 87.50 300 LEU A C 1
ATOM 2396 O O . LEU A 1 300 ? -5.376 -13.936 18.243 1.00 87.50 300 LEU A O 1
ATOM 2400 N N . ILE A 1 301 ? -4.694 -14.519 16.175 1.00 87.19 301 ILE A N 1
ATOM 2401 C CA . ILE A 1 301 ? -5.657 -15.614 15.996 1.00 87.19 301 ILE A CA 1
ATOM 2402 C C . ILE A 1 301 ? -5.413 -16.717 17.033 1.00 87.19 301 ILE A C 1
ATOM 2404 O O . ILE A 1 301 ? -6.349 -17.140 17.712 1.00 87.19 301 ILE A O 1
ATOM 2408 N N . TYR A 1 302 ? -4.157 -17.134 17.215 1.00 88.12 302 TYR A N 1
ATOM 2409 C CA . TYR A 1 302 ? -3.776 -18.163 18.181 1.00 88.12 302 TYR A CA 1
ATOM 2410 C C . TYR A 1 302 ? -4.152 -17.777 19.617 1.00 88.12 302 TYR A C 1
ATOM 2412 O O . TYR A 1 302 ? -4.770 -18.561 20.342 1.00 88.12 302 TYR A O 1
ATOM 2420 N N . ARG A 1 303 ? -3.836 -16.542 20.029 1.00 85.75 303 ARG A N 1
ATOM 2421 C CA . ARG A 1 303 ? -4.184 -16.036 21.366 1.00 85.75 303 ARG A CA 1
ATOM 2422 C C . ARG A 1 303 ? -5.694 -15.989 21.574 1.00 85.75 303 ARG A C 1
ATOM 2424 O O . ARG A 1 303 ? -6.162 -16.434 22.621 1.00 85.75 303 ARG A O 1
ATOM 2431 N N . LYS A 1 304 ? -6.451 -15.523 20.573 1.00 83.00 304 LYS A N 1
ATOM 2432 C CA . LYS A 1 304 ? -7.920 -15.503 20.625 1.00 83.00 304 LYS A CA 1
ATOM 2433 C C . LYS A 1 304 ? -8.496 -16.915 20.759 1.00 83.00 304 LYS A C 1
ATOM 2435 O O . LYS A 1 304 ? -9.358 -17.127 21.606 1.00 83.00 304 LYS A O 1
ATOM 2440 N N . ALA A 1 305 ? -7.986 -17.886 19.999 1.00 83.75 305 ALA A N 1
ATOM 2441 C CA . ALA A 1 305 ? -8.425 -19.283 20.066 1.00 83.75 305 ALA A CA 1
ATOM 2442 C C . ALA A 1 305 ? -8.165 -19.933 21.438 1.00 83.75 305 ALA A C 1
ATOM 2444 O O . ALA A 1 305 ? -8.945 -20.766 21.887 1.00 83.75 305 ALA A O 1
ATOM 2445 N N . ARG A 1 306 ? -7.094 -19.529 22.130 1.00 85.88 306 ARG A N 1
ATOM 2446 C CA . ARG A 1 306 ? -6.752 -20.001 23.482 1.00 85.88 306 ARG A CA 1
ATOM 2447 C C . ARG A 1 306 ? -7.433 -19.216 24.610 1.00 85.88 306 ARG A C 1
ATOM 2449 O O . ARG A 1 306 ? -7.152 -19.482 25.774 1.00 85.88 306 ARG A O 1
ATOM 2456 N N . GLY A 1 307 ? -8.270 -18.224 24.295 1.00 80.94 307 GLY A N 1
ATOM 2457 C CA . GLY A 1 307 ? -8.856 -17.331 25.301 1.00 80.94 307 GLY A CA 1
ATOM 2458 C C . GLY A 1 307 ? -7.816 -16.494 26.060 1.00 80.94 307 GLY A C 1
ATOM 2459 O O . GLY A 1 307 ? -8.113 -15.945 27.122 1.00 80.94 307 GLY A O 1
ATOM 2460 N N . ILE A 1 308 ? -6.590 -16.386 25.535 1.00 80.56 308 ILE A N 1
ATOM 2461 C CA . ILE A 1 308 ? -5.527 -15.589 26.143 1.00 80.56 308 ILE A CA 1
ATOM 2462 C C . ILE A 1 308 ? -5.874 -14.126 25.898 1.00 80.56 308 ILE A C 1
ATOM 2464 O O . ILE A 1 308 ? -5.926 -13.671 24.753 1.00 80.56 308 ILE A O 1
ATOM 2468 N N . LYS A 1 309 ? -6.074 -13.369 26.981 1.00 62.12 309 LYS A N 1
ATOM 2469 C CA . LYS A 1 309 ? -6.230 -11.915 26.903 1.00 62.12 309 LYS A CA 1
ATOM 2470 C C . LYS A 1 309 ? -4.965 -11.339 26.269 1.00 62.12 309 LYS A C 1
ATOM 2472 O O . LYS A 1 309 ? -3.892 -11.361 26.867 1.00 62.12 309 LYS A O 1
ATOM 2477 N N . THR A 1 310 ? -5.074 -10.849 25.040 1.00 55.59 310 THR A N 1
ATOM 2478 C CA . THR A 1 310 ? -4.006 -10.066 24.420 1.00 55.59 310 THR A CA 1
ATOM 2479 C C . THR A 1 310 ? -3.743 -8.842 25.298 1.00 55.59 310 THR A C 1
ATOM 2481 O O . THR A 1 310 ? -4.716 -8.186 25.679 1.00 55.59 310 THR A O 1
ATOM 2484 N N . PRO A 1 311 ? -2.482 -8.501 25.630 1.00 41.06 311 PRO A N 1
ATOM 2485 C CA . PRO A 1 311 ? -2.176 -7.169 26.121 1.00 41.06 311 PRO A CA 1
ATOM 2486 C C . PRO A 1 311 ? -2.531 -6.231 24.975 1.00 41.06 311 PRO A C 1
ATOM 2488 O O . PRO A 1 311 ? -1.893 -6.205 23.926 1.00 41.06 311 PRO A O 1
ATOM 2491 N N . ILE A 1 312 ? -3.679 -5.596 25.124 1.00 41.69 312 ILE A N 1
ATOM 2492 C CA . ILE A 1 312 ? -4.248 -4.732 24.120 1.00 41.69 312 ILE A CA 1
ATOM 2493 C C . ILE A 1 312 ? -3.293 -3.537 23.968 1.00 41.69 312 ILE A C 1
ATOM 2495 O O . ILE A 1 312 ? -3.199 -2.707 24.869 1.00 41.69 312 ILE A O 1
ATOM 2499 N N . SER A 1 313 ? -2.617 -3.416 22.822 1.00 35.53 313 SER A N 1
ATOM 2500 C CA . SER A 1 313 ? -2.206 -2.108 22.307 1.00 35.53 313 SER A CA 1
ATOM 2501 C C . SER A 1 313 ? -3.473 -1.396 21.820 1.00 35.53 313 SER A C 1
ATOM 2503 O O . SER A 1 313 ? -3.791 -1.341 20.635 1.00 35.53 313 SER A O 1
ATOM 2505 N N . SER A 1 314 ? -4.287 -0.940 22.762 1.00 30.52 314 SER A N 1
ATOM 2506 C CA . SER A 1 314 ? -5.324 0.055 22.517 1.00 30.52 314 SER A CA 1
ATOM 2507 C C . SER A 1 314 ? -5.182 1.094 23.612 1.00 30.52 314 SER A C 1
ATOM 2509 O O . SER A 1 314 ? -5.239 0.745 24.798 1.00 30.52 314 SER A O 1
ATOM 2511 N N . PRO A 1 315 ? -5.033 2.373 23.251 1.00 40.59 315 PRO A N 1
ATOM 2512 C CA . PRO A 1 315 ? -5.016 3.461 24.203 1.00 40.59 315 PRO A CA 1
ATOM 2513 C C . PRO A 1 315 ? -6.461 3.774 24.591 1.00 40.59 315 PRO A C 1
ATOM 2515 O O . PRO A 1 315 ? -7.005 4.816 24.253 1.00 40.59 315 PRO A O 1
ATOM 2518 N N . VAL A 1 316 ? -7.124 2.864 25.299 1.00 40.00 316 VAL A N 1
ATOM 2519 C CA . VAL A 1 316 ? -8.355 3.205 26.015 1.00 40.00 316 VAL A CA 1
ATOM 2520 C C . VAL A 1 316 ? -8.301 2.527 27.374 1.00 40.00 316 VAL A C 1
ATOM 2522 O O . VAL A 1 316 ? -8.905 1.481 27.612 1.00 40.00 316 VAL A O 1
ATOM 2525 N N . LYS A 1 317 ? -7.568 3.158 28.302 1.00 32.06 317 LYS A N 1
ATOM 2526 C CA . LYS A 1 317 ? -7.815 2.968 29.734 1.00 32.06 317 LYS A CA 1
ATOM 2527 C C . LYS A 1 317 ? -9.311 3.202 29.949 1.00 32.06 317 LYS A C 1
ATOM 2529 O O . LYS A 1 317 ? -9.793 4.320 29.777 1.00 32.06 317 LYS A O 1
ATOM 2534 N N . LYS A 1 318 ? -10.048 2.152 30.324 1.00 33.19 318 LYS A N 1
ATOM 2535 C CA . LYS A 1 318 ? -11.381 2.296 30.916 1.00 33.19 318 LYS A CA 1
ATOM 2536 C C . LYS A 1 318 ? -11.229 3.248 32.100 1.00 33.19 318 LYS A C 1
ATOM 2538 O O . LYS A 1 318 ? -10.672 2.860 33.124 1.00 33.19 318 LYS A O 1
ATOM 2543 N N . ARG A 1 319 ? -11.687 4.493 31.961 1.00 35.47 319 ARG A N 1
ATOM 2544 C CA . ARG A 1 319 ? -11.874 5.376 33.110 1.00 35.47 319 ARG A CA 1
ATOM 2545 C C . ARG A 1 319 ? -12.939 4.699 33.968 1.00 35.47 319 ARG A C 1
ATOM 2547 O O . ARG A 1 319 ? -14.077 4.543 33.524 1.00 35.47 319 ARG A O 1
ATOM 2554 N N . SER A 1 320 ? -12.542 4.203 35.136 1.00 33.38 320 SER A N 1
ATOM 2555 C CA . SER A 1 320 ? -13.480 3.765 36.163 1.00 33.38 320 SER A CA 1
ATOM 2556 C C . SER A 1 320 ? -14.475 4.901 36.397 1.00 33.38 320 SER A C 1
ATOM 2558 O O . SER A 1 320 ? -14.093 6.070 36.489 1.00 33.38 320 SER A O 1
ATOM 2560 N N . LYS A 1 321 ? -15.769 4.566 36.407 1.00 30.69 321 LYS A N 1
ATOM 2561 C CA . LYS A 1 321 ? -16.812 5.512 36.806 1.00 30.69 321 LYS A CA 1
ATOM 2562 C C . LYS A 1 321 ? -16.454 6.039 38.203 1.00 30.69 321 LYS A C 1
ATOM 2564 O O . LYS A 1 321 ? -16.094 5.216 39.047 1.00 30.69 321 LYS A O 1
ATOM 2569 N N . PRO A 1 322 ? -16.550 7.351 38.474 1.00 33.25 322 PRO A N 1
ATOM 2570 C CA . PRO A 1 322 ? -16.544 7.809 39.850 1.00 33.25 322 PRO A CA 1
ATOM 2571 C C . PRO A 1 322 ? -17.755 7.173 40.535 1.00 33.25 322 PRO A C 1
ATOM 2573 O O . PRO A 1 322 ? -18.874 7.237 40.022 1.00 33.25 322 PRO A O 1
ATOM 2576 N N . VAL A 1 323 ? -17.499 6.482 41.642 1.00 37.97 323 VAL A N 1
ATOM 2577 C CA . VAL A 1 323 ? -18.542 5.992 42.536 1.00 37.97 323 VAL A CA 1
ATOM 2578 C C . VAL A 1 323 ? -19.292 7.225 43.024 1.00 37.97 323 VAL A C 1
ATOM 2580 O O . VAL A 1 323 ? -18.746 8.054 43.743 1.00 37.97 323 VAL A O 1
ATOM 2583 N N . THR A 1 324 ? -20.531 7.378 42.573 1.00 38.97 324 THR A N 1
ATOM 2584 C CA . THR A 1 324 ? -21.509 8.242 43.223 1.00 38.97 324 THR A CA 1
ATOM 2585 C C . THR A 1 324 ? -21.801 7.642 44.593 1.00 38.97 324 THR A C 1
ATOM 2587 O O . THR A 1 324 ? -22.621 6.733 44.708 1.00 38.97 324 THR A O 1
ATOM 2590 N N . GLU A 1 325 ? -21.112 8.121 45.626 1.00 35.31 325 GLU A N 1
ATOM 2591 C CA . GLU A 1 325 ? -21.587 7.985 46.999 1.00 35.31 325 GLU A CA 1
ATOM 2592 C C . GLU A 1 325 ? -22.761 8.944 47.187 1.00 35.31 325 GLU A C 1
ATOM 2594 O O . GLU A 1 325 ? -22.600 10.144 47.391 1.00 35.31 325 GLU A O 1
ATOM 2599 N N . ALA A 1 326 ? -23.967 8.393 47.086 1.00 39.50 326 ALA A N 1
ATOM 2600 C CA . ALA A 1 326 ? -25.164 9.011 47.618 1.00 39.50 326 ALA A CA 1
ATOM 2601 C C . ALA A 1 326 ? -25.738 8.118 48.726 1.00 39.50 326 ALA A C 1
ATOM 2603 O O . ALA A 1 326 ? -26.207 7.007 48.487 1.00 39.50 326 ALA A O 1
ATOM 2604 N N . SER A 1 327 ? -25.766 8.697 49.925 1.00 34.72 327 SER A N 1
ATOM 2605 C CA . SER A 1 327 ? -26.659 8.411 51.054 1.00 34.72 327 SER A CA 1
ATOM 2606 C C . SER A 1 327 ? -26.363 7.222 51.989 1.00 34.72 327 SER A C 1
ATOM 2608 O O . SER A 1 327 ? -26.642 6.059 51.713 1.00 34.72 327 SER A O 1
ATOM 2610 N N . LYS A 1 328 ? -25.964 7.578 53.214 1.00 37.47 328 LYS A N 1
ATOM 2611 C CA . LYS A 1 328 ? -26.640 7.183 54.465 1.00 37.47 328 LYS A CA 1
ATOM 2612 C C . LYS A 1 328 ? -26.803 8.489 55.262 1.00 37.47 328 LYS A C 1
ATOM 2614 O O . LYS A 1 328 ? -25.808 9.116 55.579 1.00 37.47 328 LYS A O 1
ATOM 2619 N N . SER A 1 329 ? -27.964 9.143 55.317 1.00 39.56 329 SER A N 1
ATOM 2620 C CA . SER A 1 329 ? -29.159 8.857 56.128 1.00 39.56 329 SER A CA 1
ATOM 2621 C C . SER A 1 329 ? -28.909 8.695 57.641 1.00 39.56 329 SER A C 1
ATOM 2623 O O . SER A 1 329 ? -28.610 7.593 58.087 1.00 39.56 329 SER A O 1
ATOM 2625 N N . LYS A 1 330 ? -29.284 9.762 58.371 1.00 42.28 330 LYS A N 1
ATOM 2626 C CA . LYS A 1 330 ? -30.077 9.807 59.625 1.00 42.28 330 LYS A CA 1
ATOM 2627 C C . LYS A 1 330 ? -29.427 9.558 61.006 1.00 42.28 330 LYS A C 1
ATOM 2629 O O . LYS A 1 330 ? -28.847 8.507 61.244 1.00 42.28 330 LYS A O 1
ATOM 2634 N N . LYS A 1 331 ? -29.863 10.447 61.926 1.00 41.12 331 LYS A N 1
ATOM 2635 C CA . LYS A 1 331 ? -29.872 10.440 63.413 1.00 41.12 331 LYS A CA 1
ATOM 2636 C C . LYS A 1 331 ? -28.531 10.843 64.053 1.00 41.12 331 LYS A C 1
ATOM 2638 O O . LYS A 1 331 ? -27.511 10.303 63.660 1.00 41.12 331 LYS A O 1
ATOM 2643 N N . ALA A 1 332 ? -28.457 11.769 65.008 1.00 40.47 332 ALA A N 1
ATOM 2644 C CA . ALA A 1 332 ? -29.446 12.340 65.928 1.00 40.47 332 ALA A CA 1
ATOM 2645 C C . ALA A 1 332 ? -29.235 13.852 66.093 1.00 40.47 332 ALA A C 1
ATOM 2647 O O . ALA A 1 332 ? -28.109 14.309 65.794 1.00 40.47 332 ALA A O 1
#

Radius of gyration: 25.74 Å; Cα contacts (8 Å, |Δi|>4): 233; chains: 1; bounding box: 73×60×93 Å

Sequence (332 aa):
MEQFLINRPGQAFPELTSIPTSSLQEASSSFDNLAADMYQDMLSGLSRFYTEESVDGEAHFGIRLPLALAYGLLCTASFFGSGIVLGKISATYRRLPKQARTDWDNRMVALGHAVIMSYRAFRYWIVLKPLFGHNFSLLSIAPALDMYEKDTMRIMTGYMLYDLVVELATPAVYDYAVLFHHLAGILSHWHTLQTNDVASGWYTMLVYLAEGSTPILHTAWMMNTVGLSDGVAFKLLTLALLVTFFVVRILVSPLLAYTYLAPGNRHLYDGRDGVFYFQLFIVFAFAGLNYFWFYKLLTLIYRKARGIKTPISSPVKKRSKPVTEASKSKKA

InterPro domains:
  IPR006634 TRAM/LAG1/CLN8 homology domain [PF03798] (103-298)
  IPR006634 TRAM/LAG1/CLN8 homology domain [PS50922] (99-306)
  IPR006634 TRAM/LAG1/CLN8 homology domain [SM00724] (99-306)
  IPR050846 TLC domain-containing [PTHR13439] (82-305)